Protein AF-A0A955FLD8-F1 (afdb_monomer)

pLDDT: mean 81.96, std 13.63, range [35.78, 96.75]

Solvent-accessible surface area (backbone atoms only — not comparable to full-atom values): 13232 Å² total; per-residue (Å²): 132,83,77,85,73,77,80,57,102,80,57,42,60,36,81,50,56,73,38,50,79,67,74,82,76,85,63,62,70,70,58,31,58,60,52,69,79,45,59,91,64,45,70,55,47,49,21,35,40,47,15,49,51,40,43,50,51,40,47,73,71,52,83,52,69,65,49,35,53,52,42,36,50,55,42,18,20,14,25,34,32,38,11,33,71,50,55,24,71,94,38,85,39,38,39,85,69,36,71,81,72,65,64,50,65,55,45,70,45,81,86,51,74,61,59,28,31,67,60,32,41,53,52,23,53,49,45,37,63,73,58,30,47,59,43,40,52,50,48,47,53,38,51,79,66,64,50,83,61,66,60,62,58,58,38,37,48,39,13,38,38,29,31,37,38,14,38,33,32,38,40,20,76,48,11,47,60,54,48,77,38,78,82,63,48,59,65,54,53,50,49,52,42,46,53,41,41,46,53,39,45,40,41,14,30,69,46,31,87,30,30,17,18,21,34,32,56,55,30,82,87,27,44,36,29,45,50,41,72,76,65,47,55,68,71,50,37,55,46,44,54,54,37,48,62,56,58,75,67,67,123

Nearest PDB structures (foldseek):
  4jre-assembly1_D  TM=3.378E-01  e=1.920E+00  Escherichia coli K-12
  5hxs-assembly1_A  TM=2.156E-01  e=2.316E+00  Methanocaldococcus jannaschii DSM 2661
  5jdn-assembly1_A  TM=1.849E-01  e=2.109E+00  Methanocaldococcus jannaschii DSM 2661

Radius of gyration: 18.2 Å; Cα contacts (8 Å, |Δi|>4): 364; chains: 1; bounding box: 51×32×58 Å

Structure (mmCIF, N/CA/C/O backbone):
data_AF-A0A955FLD8-F1
#
_entry.id   AF-A0A955FLD8-F1
#
loop_
_atom_site.group_PDB
_atom_site.id
_atom_site.type_symbol
_atom_site.label_atom_id
_atom_site.label_alt_id
_atom_site.label_comp_id
_atom_site.label_asym_id
_atom_site.label_entity_id
_atom_site.label_seq_id
_atom_site.pdbx_PDB_ins_code
_atom_site.Cartn_x
_atom_site.Cartn_y
_atom_site.Cartn_z
_atom_site.occupancy
_atom_site.B_iso_or_equiv
_atom_site.auth_seq_id
_atom_site.auth_comp_id
_atom_site.auth_asym_id
_atom_site.auth_atom_id
_atom_site.pdbx_PDB_model_num
ATOM 1 N N . MET A 1 1 ? -33.482 -1.364 -11.184 1.00 38.66 1 MET A N 1
ATOM 2 C CA . MET A 1 1 ? -32.146 -1.912 -10.859 1.00 38.66 1 MET A CA 1
ATOM 3 C C . MET A 1 1 ? -31.371 -2.028 -12.159 1.00 38.66 1 MET A C 1
ATOM 5 O O . MET A 1 1 ? -31.920 -2.579 -13.100 1.00 38.66 1 MET A O 1
ATOM 9 N N . LYS A 1 2 ? -30.169 -1.445 -12.265 1.00 35.78 2 LYS A N 1
ATOM 10 C CA . LYS A 1 2 ? -29.298 -1.700 -13.426 1.00 35.78 2 LYS A CA 1
ATOM 11 C C . LYS A 1 2 ? -28.709 -3.096 -13.260 1.00 35.78 2 LYS A C 1
ATOM 13 O O . LYS A 1 2 ? -28.191 -3.386 -12.185 1.00 35.78 2 LYS A O 1
ATOM 18 N N . GLU A 1 3 ? -28.798 -3.925 -14.293 1.00 36.97 3 GLU A N 1
ATOM 19 C CA . GLU A 1 3 ? -28.156 -5.239 -14.301 1.00 36.97 3 GLU A CA 1
ATOM 20 C C . GLU A 1 3 ? -26.651 -5.108 -14.007 1.00 36.97 3 GLU A C 1
ATOM 22 O O . GLU A 1 3 ? -26.005 -4.155 -14.479 1.00 36.97 3 GLU A O 1
ATOM 27 N N . PRO A 1 4 ? -26.076 -6.030 -13.211 1.00 48.44 4 PRO A N 1
ATOM 28 C CA . PRO A 1 4 ? -24.644 -6.078 -12.987 1.00 48.44 4 PRO A CA 1
ATOM 29 C C . PRO A 1 4 ? -23.963 -6.374 -14.321 1.00 48.44 4 PRO A C 1
ATOM 31 O O . PRO A 1 4 ? -24.034 -7.460 -14.878 1.00 48.44 4 PRO A O 1
ATOM 34 N N . THR A 1 5 ? -23.337 -5.342 -14.868 1.00 50.91 5 THR A N 1
ATOM 35 C CA . THR A 1 5 ? -22.599 -5.405 -16.130 1.00 50.91 5 THR A CA 1
ATOM 36 C C . THR A 1 5 ? -21.421 -6.360 -15.947 1.00 50.91 5 THR A C 1
ATOM 38 O O . THR A 1 5 ? -20.642 -6.166 -15.011 1.00 50.91 5 THR A O 1
ATOM 41 N N . THR A 1 6 ? -21.307 -7.360 -16.821 1.00 52.53 6 THR A N 1
ATOM 42 C CA . THR A 1 6 ? -20.244 -8.373 -16.818 1.00 52.53 6 THR A CA 1
ATOM 43 C C . THR A 1 6 ? -18.871 -7.700 -16.681 1.00 52.53 6 THR A C 1
ATOM 45 O O . THR A 1 6 ? -18.649 -6.675 -17.345 1.00 52.53 6 THR A O 1
ATOM 48 N N . PRO A 1 7 ? -17.973 -8.197 -15.808 1.00 53.69 7 PRO A N 1
ATOM 49 C CA . PRO A 1 7 ? -16.630 -7.644 -15.670 1.00 53.69 7 PRO A CA 1
ATOM 50 C C . PRO A 1 7 ? -15.936 -7.598 -17.031 1.00 53.69 7 PRO A C 1
ATOM 52 O O . PRO A 1 7 ? -15.993 -8.554 -17.800 1.00 53.69 7 PRO A O 1
ATOM 55 N N . LYS A 1 8 ? -15.310 -6.467 -17.357 1.00 58.97 8 LYS A N 1
ATOM 56 C CA . LYS A 1 8 ? -14.478 -6.364 -18.561 1.00 58.97 8 LYS A CA 1
ATOM 57 C C . LYS A 1 8 ? -13.167 -7.112 -18.335 1.00 58.97 8 LYS A C 1
ATOM 59 O O . LYS A 1 8 ? -12.684 -7.163 -17.205 1.00 58.97 8 LYS A O 1
ATOM 64 N N . ASP A 1 9 ? -12.499 -7.498 -19.420 1.00 53.06 9 ASP A N 1
ATOM 65 C CA . ASP A 1 9 ? -11.163 -8.126 -19.448 1.00 53.06 9 ASP A CA 1
ATOM 66 C C . ASP A 1 9 ? -10.032 -7.266 -18.866 1.00 53.06 9 ASP A C 1
ATOM 68 O O . ASP A 1 9 ? -8.866 -7.497 -19.145 1.00 53.06 9 ASP A O 1
ATOM 72 N N . LEU A 1 10 ? -10.326 -6.221 -18.099 1.00 53.03 10 LEU A N 1
ATOM 73 C CA . LEU A 1 10 ? -9.337 -5.415 -17.400 1.00 53.03 10 LEU A CA 1
ATOM 74 C C . LEU A 1 10 ? -9.746 -5.133 -15.938 1.00 53.03 10 LEU A C 1
ATOM 76 O O . LEU A 1 10 ? -9.032 -4.423 -15.239 1.00 53.03 10 LEU A O 1
ATOM 80 N N . ASP A 1 11 ? -10.875 -5.679 -15.468 1.00 63.16 11 ASP A N 1
ATOM 81 C CA . ASP A 1 11 ? -11.452 -5.455 -14.137 1.00 63.16 11 ASP A CA 1
ATOM 82 C C . ASP A 1 11 ? -10.712 -6.189 -13.007 1.00 63.16 11 ASP A C 1
ATOM 84 O O . ASP A 1 11 ? -10.189 -7.284 -13.204 1.00 63.16 11 ASP A O 1
ATOM 88 N N . LEU A 1 12 ? -10.627 -5.524 -11.845 1.00 62.97 12 LEU 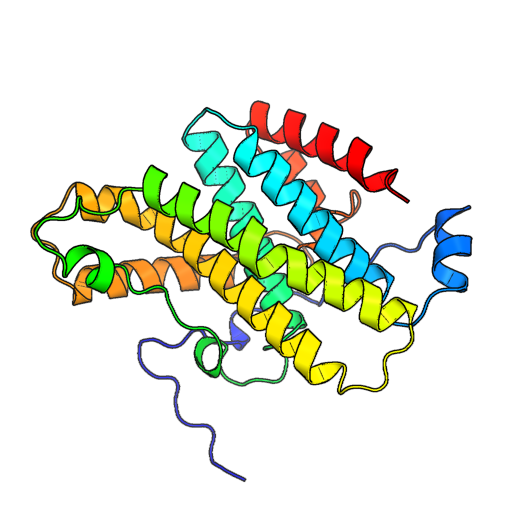A N 1
ATOM 89 C CA . LEU A 1 12 ? -10.202 -6.095 -10.562 1.00 62.97 12 LEU A CA 1
ATOM 90 C C . LEU A 1 12 ? -11.481 -6.471 -9.811 1.00 62.97 12 LEU A C 1
ATOM 92 O O . LEU A 1 12 ? -12.237 -5.573 -9.416 1.00 62.97 12 LEU A O 1
ATOM 96 N N . GLU A 1 13 ? -11.769 -7.761 -9.693 1.00 66.06 13 GLU A N 1
ATOM 97 C CA . GLU A 1 13 ? -12.996 -8.247 -9.060 1.00 66.06 13 GLU A CA 1
ATOM 98 C C . GLU A 1 13 ? -12.920 -8.123 -7.526 1.00 66.06 13 GLU A C 1
ATOM 100 O O . GLU A 1 13 ? -11.854 -8.268 -6.935 1.00 66.06 13 GLU A O 1
ATOM 105 N N . THR A 1 14 ? -14.036 -7.801 -6.864 1.00 62.97 14 THR A N 1
ATOM 106 C CA . THR A 1 14 ? -14.103 -7.641 -5.393 1.00 62.97 14 THR A CA 1
ATOM 107 C C . THR A 1 14 ? -14.215 -8.962 -4.640 1.00 62.97 14 THR A C 1
ATOM 109 O O . THR A 1 14 ? -13.751 -9.040 -3.509 1.00 62.97 14 THR A O 1
ATOM 112 N N . ASN A 1 15 ? -14.781 -9.995 -5.270 1.00 64.31 15 ASN A N 1
ATOM 113 C CA . ASN A 1 15 ? -14.817 -11.382 -4.778 1.00 64.31 15 ASN A CA 1
ATOM 114 C C . ASN A 1 15 ? -13.414 -12.002 -4.601 1.00 64.31 15 ASN A C 1
ATOM 116 O O . ASN A 1 15 ? -13.288 -13.054 -3.984 1.00 64.31 15 ASN A O 1
ATOM 120 N N . ALA A 1 16 ? -12.370 -11.363 -5.137 1.00 63.72 16 ALA A N 1
ATOM 121 C CA . ALA A 1 16 ? -10.983 -11.763 -4.958 1.00 63.72 16 ALA A CA 1
ATOM 122 C C . ALA A 1 16 ? -10.496 -11.578 -3.512 1.00 63.72 16 ALA A C 1
ATOM 124 O O . ALA A 1 16 ? -9.497 -12.193 -3.137 1.00 63.72 16 ALA A O 1
ATOM 125 N N . VAL A 1 17 ? -11.191 -10.755 -2.712 1.00 67.44 17 VAL A N 1
ATOM 126 C CA . VAL A 1 17 ? -10.945 -10.629 -1.275 1.00 67.44 17 VAL A CA 1
ATOM 127 C C . VAL A 1 17 ? -11.940 -11.503 -0.510 1.00 67.44 17 VAL A C 1
ATOM 129 O O . VAL A 1 17 ? -13.133 -11.214 -0.473 1.00 67.44 17 VAL A O 1
ATOM 132 N N . THR A 1 18 ? -11.450 -12.590 0.085 1.00 75.06 18 THR A N 1
ATOM 133 C CA . THR A 1 18 ? -12.257 -13.597 0.796 1.00 75.06 18 THR A CA 1
ATOM 134 C C . THR A 1 18 ? -11.965 -13.663 2.292 1.00 75.06 18 THR A C 1
ATOM 136 O O . THR A 1 18 ? -12.689 -14.336 3.025 1.00 75.06 18 THR A O 1
ATOM 139 N N . ALA A 1 19 ? -10.891 -13.018 2.756 1.00 73.31 19 ALA A N 1
ATOM 140 C CA . ALA A 1 19 ? -10.535 -13.007 4.169 1.00 73.31 19 ALA A CA 1
ATOM 141 C C . ALA A 1 19 ? -11.550 -12.200 5.002 1.00 73.31 19 ALA A C 1
ATOM 143 O O . ALA A 1 19 ? -12.124 -11.225 4.507 1.00 73.31 19 ALA A O 1
ATOM 144 N N . PRO A 1 20 ? -11.780 -12.578 6.274 1.00 78.75 20 PRO A N 1
ATOM 145 C CA . PRO A 1 20 ? -12.645 -11.805 7.152 1.00 78.75 20 PRO A CA 1
ATOM 146 C C . PRO A 1 20 ? -12.069 -10.395 7.373 1.00 78.75 20 PRO A C 1
ATOM 148 O O . PRO A 1 20 ? -10.844 -10.236 7.388 1.00 78.75 20 PRO A O 1
ATOM 151 N N . PRO A 1 21 ? -12.922 -9.376 7.600 1.00 77.62 21 PRO A N 1
ATOM 152 C CA . PRO A 1 21 ? -12.455 -8.027 7.876 1.00 77.62 21 PRO A CA 1
ATOM 153 C C . PRO A 1 21 ? -11.512 -7.978 9.067 1.00 77.62 21 PRO A C 1
ATOM 155 O O . PRO A 1 21 ? -11.766 -8.620 10.092 1.00 77.62 21 PRO A O 1
ATOM 158 N N . TYR A 1 22 ? -10.468 -7.161 8.950 1.00 79.88 22 TYR A N 1
ATOM 159 C CA . TYR A 1 22 ? -9.587 -6.878 10.072 1.00 79.88 22 TYR A CA 1
ATOM 160 C C . TYR A 1 22 ? -10.379 -6.293 11.249 1.00 79.88 22 TYR A C 1
ATOM 162 O O . TYR A 1 22 ? -11.191 -5.374 11.092 1.00 79.88 22 TYR A O 1
ATOM 170 N N . ARG A 1 23 ? -10.122 -6.823 12.446 1.00 77.31 23 ARG A N 1
ATOM 171 C CA . ARG A 1 23 ? -10.703 -6.339 13.698 1.00 77.31 23 ARG A CA 1
ATOM 172 C C . ARG A 1 23 ? -9.574 -5.953 14.628 1.00 77.31 23 ARG A C 1
ATOM 174 O O . ARG A 1 23 ? -8.783 -6.799 15.019 1.00 77.31 23 ARG A O 1
ATOM 181 N N . GLN A 1 24 ? -9.548 -4.681 15.005 1.00 76.25 24 GLN A N 1
ATOM 182 C CA . GLN A 1 24 ? -8.537 -4.172 15.918 1.00 76.25 24 GLN A CA 1
ATOM 183 C C . GLN A 1 24 ? -8.565 -4.932 17.247 1.00 76.25 24 GLN A C 1
ATOM 185 O O . GLN A 1 24 ? -9.648 -5.199 17.790 1.00 76.25 24 GLN A O 1
ATOM 190 N N . ALA A 1 25 ? -7.383 -5.244 17.783 1.00 76.88 25 ALA A N 1
ATOM 191 C CA . ALA A 1 25 ? -7.274 -5.877 19.085 1.00 76.88 25 ALA A CA 1
ATOM 192 C C . ALA A 1 25 ? -7.959 -5.029 20.174 1.00 76.88 25 ALA A C 1
ATOM 194 O O . ALA A 1 25 ? -7.998 -3.789 20.123 1.00 76.88 25 ALA A O 1
ATOM 195 N N . ARG A 1 26 ? -8.519 -5.707 21.186 1.00 74.94 26 ARG A N 1
ATOM 196 C CA . ARG A 1 26 ? -9.098 -5.029 22.353 1.00 74.94 26 ARG A CA 1
ATOM 197 C C . ARG A 1 26 ? -7.994 -4.263 23.073 1.00 74.94 26 ARG A C 1
ATOM 199 O O . ARG A 1 26 ? -7.066 -4.877 23.596 1.00 74.94 26 ARG A O 1
ATOM 206 N N . ALA A 1 27 ? -8.142 -2.944 23.138 1.00 73.62 27 ALA A N 1
ATOM 207 C CA . ALA A 1 27 ? -7.249 -2.100 23.912 1.00 73.62 27 ALA A CA 1
ATOM 208 C C . ALA A 1 27 ? -7.292 -2.465 25.402 1.00 73.62 27 ALA A C 1
ATOM 210 O O . ALA A 1 27 ? -8.318 -2.917 25.919 1.00 73.62 27 ALA A O 1
ATOM 211 N N . ARG A 1 28 ? -6.164 -2.265 26.087 1.00 72.56 28 ARG A N 1
ATOM 212 C CA . ARG A 1 28 ? -6.003 -2.476 27.531 1.00 72.56 28 ARG A CA 1
ATOM 213 C C . ARG A 1 28 ? -5.353 -1.240 28.152 1.00 72.56 28 ARG A C 1
ATOM 215 O O . ARG A 1 28 ? -4.587 -0.552 27.483 1.00 72.56 28 ARG A O 1
ATOM 222 N N . GLY A 1 29 ? -5.623 -0.991 29.433 1.00 78.88 29 GLY A N 1
ATOM 223 C CA . GLY A 1 29 ? -5.031 0.131 30.170 1.00 78.88 29 GLY A CA 1
ATOM 224 C C . GLY A 1 29 ? -5.364 1.489 29.545 1.00 78.88 29 GLY A C 1
ATOM 225 O O . GLY A 1 29 ? -6.471 1.683 29.056 1.00 78.88 29 GLY A O 1
ATOM 226 N N . ILE A 1 30 ? -4.381 2.392 29.513 1.00 73.62 30 ILE A N 1
ATOM 227 C CA . ILE A 1 30 ? -4.536 3.784 29.049 1.00 73.62 30 ILE A CA 1
ATOM 228 C C . ILE A 1 30 ? -5.111 3.864 27.624 1.00 73.62 30 ILE A C 1
ATOM 230 O O . ILE A 1 30 ? -5.943 4.718 27.340 1.00 73.62 30 ILE A O 1
ATOM 234 N N . GLU A 1 31 ? -4.731 2.954 26.725 1.00 73.25 31 GLU A N 1
ATOM 235 C CA . GLU A 1 31 ? -5.254 2.939 25.351 1.00 73.25 31 GLU A CA 1
ATOM 236 C C . GLU A 1 31 ? -6.750 2.570 25.306 1.00 73.25 31 GLU A C 1
ATOM 238 O O . GLU A 1 31 ? -7.468 3.003 24.406 1.00 73.25 31 GLU A O 1
ATOM 243 N N . ALA A 1 32 ? -7.250 1.791 26.273 1.00 77.75 32 ALA A N 1
ATOM 244 C CA . ALA A 1 32 ? -8.682 1.508 26.382 1.00 77.75 32 ALA A CA 1
ATOM 245 C C . ALA A 1 32 ? -9.455 2.759 26.803 1.00 77.75 32 ALA A C 1
ATOM 247 O O . ALA A 1 32 ? -10.497 3.043 26.216 1.00 77.75 32 ALA A O 1
ATOM 248 N N . ASP A 1 33 ? -8.905 3.519 27.751 1.00 76.69 33 ASP A N 1
ATOM 249 C CA . ASP A 1 33 ? -9.492 4.771 28.228 1.00 76.69 33 ASP A CA 1
ATOM 250 C C . ASP A 1 33 ? -9.500 5.824 27.110 1.00 76.69 33 ASP A C 1
ATOM 252 O O . ASP A 1 33 ? -10.538 6.419 26.828 1.00 76.69 33 ASP A O 1
ATOM 256 N N . ILE A 1 34 ? -8.388 5.963 26.372 1.00 76.06 34 ILE A N 1
ATOM 257 C CA . ILE A 1 34 ? -8.308 6.844 25.196 1.00 76.06 34 ILE A CA 1
ATOM 258 C C . ILE A 1 34 ? -9.371 6.464 24.164 1.00 76.06 34 ILE A C 1
ATOM 260 O O . ILE A 1 34 ? -10.027 7.345 23.620 1.00 76.06 34 ILE A O 1
ATOM 264 N N . ARG A 1 35 ? -9.560 5.171 23.869 1.00 78.00 35 ARG A N 1
ATOM 265 C CA . ARG A 1 35 ? -10.543 4.730 22.864 1.00 78.00 35 ARG A CA 1
ATOM 266 C C . ARG A 1 35 ? -11.989 4.841 23.337 1.00 78.00 35 ARG A C 1
ATOM 268 O O . ARG A 1 35 ? -12.864 4.993 22.488 1.00 78.00 35 ARG A O 1
ATOM 275 N N . ALA A 1 36 ? -12.248 4.736 24.639 1.00 80.44 36 ALA A N 1
ATOM 276 C CA . ALA A 1 36 ? -13.598 4.794 25.193 1.00 80.44 36 ALA A CA 1
ATOM 277 C C . ALA A 1 36 ? -14.269 6.151 24.928 1.00 80.44 36 ALA A C 1
ATOM 279 O O . ALA A 1 36 ? -15.455 6.191 24.606 1.00 80.44 36 ALA A O 1
ATOM 280 N N . ASP A 1 37 ? -13.486 7.230 24.967 1.00 81.50 37 ASP A N 1
ATOM 281 C CA . ASP A 1 37 ? -13.957 8.598 24.730 1.00 81.50 37 ASP A CA 1
ATOM 282 C C . ASP A 1 37 ? -13.958 8.998 23.246 1.00 81.50 37 ASP A C 1
ATOM 284 O O . ASP A 1 37 ? -14.254 10.146 22.900 1.00 81.50 37 ASP A O 1
ATOM 288 N N . LYS A 1 38 ? -13.618 8.072 22.338 1.00 83.31 38 LYS A N 1
ATOM 289 C CA . LYS A 1 38 ? -13.471 8.371 20.911 1.00 83.31 38 LYS A CA 1
ATOM 290 C C . LYS A 1 38 ? -14.672 7.937 20.074 1.00 83.31 38 LYS A C 1
ATOM 292 O O . LYS A 1 38 ? -15.340 6.947 20.377 1.00 83.31 38 LYS A O 1
ATOM 297 N N . PRO A 1 39 ? -14.944 8.646 18.962 1.00 83.56 39 PRO A N 1
ATOM 298 C CA . PRO A 1 39 ? -16.040 8.293 18.073 1.00 83.56 39 PRO A CA 1
ATOM 299 C C . PRO A 1 39 ? -15.832 6.922 17.418 1.00 83.56 39 PRO A C 1
ATOM 301 O O . PRO A 1 39 ? -14.709 6.445 17.221 1.00 83.56 39 PRO A O 1
ATOM 304 N N . LYS A 1 40 ? -16.936 6.292 17.003 1.00 81.38 40 LYS A N 1
ATOM 305 C CA . LYS A 1 40 ? -16.892 5.027 16.257 1.00 81.38 40 LYS A CA 1
ATOM 306 C C . LYS A 1 40 ? -16.028 5.178 14.997 1.00 81.38 40 LYS A C 1
ATOM 308 O O . LYS A 1 40 ? -16.186 6.130 14.246 1.00 81.38 40 LYS A O 1
ATOM 313 N N . GLY A 1 41 ? -15.154 4.201 14.747 1.00 79.19 41 GLY A N 1
ATOM 314 C CA . GLY A 1 41 ? -14.267 4.182 13.576 1.00 79.19 41 GLY A CA 1
ATOM 315 C C . GLY A 1 41 ? -12.915 4.870 13.789 1.00 79.19 41 GLY A C 1
ATOM 316 O O . GLY A 1 41 ? -12.000 4.628 13.005 1.00 79.19 41 GLY A O 1
ATOM 317 N N . TRP A 1 42 ? -12.744 5.624 14.882 1.00 85.38 42 TRP A N 1
ATOM 318 C CA . TRP A 1 42 ? -11.494 6.320 15.201 1.00 85.38 42 TRP A CA 1
ATOM 319 C C . TRP A 1 42 ? -10.277 5.389 15.244 1.00 85.38 42 TRP A C 1
ATOM 321 O O . TRP A 1 42 ? -9.261 5.673 14.618 1.00 85.38 42 TRP A O 1
ATOM 331 N N . GLY A 1 43 ? -10.392 4.234 15.909 1.00 84.56 43 GLY A N 1
ATOM 332 C CA . GLY A 1 43 ? -9.282 3.282 16.030 1.00 84.56 43 GLY A CA 1
ATOM 333 C C . GLY A 1 43 ? -8.811 2.714 14.686 1.00 84.56 43 GLY A C 1
ATOM 334 O O . GLY A 1 43 ? -7.607 2.589 14.461 1.00 84.56 43 GLY A O 1
ATOM 335 N N . ILE A 1 44 ? -9.742 2.447 13.761 1.00 84.88 44 ILE A N 1
ATOM 336 C CA . ILE A 1 44 ? -9.418 1.974 12.407 1.00 84.88 44 ILE A CA 1
ATOM 337 C C . ILE A 1 44 ? -8.765 3.095 11.600 1.00 84.88 44 ILE A C 1
ATOM 339 O O . ILE A 1 44 ? -7.737 2.855 10.973 1.00 84.88 44 ILE A O 1
ATOM 343 N N . ALA A 1 45 ? -9.310 4.314 11.637 1.00 87.75 45 ALA A N 1
ATOM 344 C CA . ALA A 1 45 ? -8.732 5.453 10.924 1.00 87.75 45 ALA A CA 1
ATOM 345 C C . ALA A 1 45 ? -7.316 5.785 11.428 1.00 87.75 45 ALA A C 1
ATOM 347 O O . ALA A 1 45 ? -6.401 5.964 10.619 1.00 87.75 45 ALA A O 1
ATOM 348 N N . ARG A 1 46 ? -7.104 5.763 12.754 1.00 88.44 46 ARG A N 1
ATOM 349 C CA . ARG A 1 46 ? -5.781 5.945 13.370 1.00 88.44 46 ARG A CA 1
ATOM 350 C C . ARG A 1 46 ? -4.830 4.841 12.936 1.00 88.44 46 ARG A C 1
ATOM 352 O O . ARG A 1 46 ? -3.719 5.136 12.511 1.00 88.44 46 ARG A O 1
ATOM 359 N N . GLY A 1 47 ? -5.279 3.587 12.981 1.00 90.31 47 GLY A N 1
ATOM 360 C CA . GLY A 1 47 ? -4.499 2.443 12.518 1.00 90.31 47 GLY A CA 1
ATOM 361 C C . GLY A 1 47 ? -4.111 2.560 11.043 1.00 90.31 47 GLY A C 1
ATOM 362 O O . GLY A 1 47 ? -2.953 2.355 10.702 1.00 90.31 47 GLY A O 1
ATOM 363 N N . GLN A 1 48 ? -5.038 2.943 10.159 1.00 91.19 48 GLN A N 1
ATOM 364 C CA . GLN A 1 48 ? -4.748 3.133 8.734 1.00 91.19 48 GLN A CA 1
ATOM 365 C C . GLN A 1 48 ? -3.713 4.238 8.502 1.00 91.19 48 GLN A C 1
ATOM 367 O O . GLN A 1 48 ? -2.788 4.057 7.710 1.00 91.19 48 GLN A O 1
ATOM 372 N N . ARG A 1 49 ? -3.847 5.366 9.207 1.00 93.19 49 ARG A N 1
ATOM 373 C CA . ARG A 1 49 ? -2.889 6.473 9.157 1.00 93.19 49 ARG A CA 1
ATOM 374 C C . ARG A 1 49 ? -1.510 6.048 9.663 1.00 93.19 49 ARG A C 1
ATOM 376 O O . ARG A 1 49 ? -0.520 6.265 8.969 1.00 93.19 49 ARG A O 1
ATOM 383 N N . ASN A 1 50 ? -1.441 5.428 10.838 1.00 93.12 50 ASN A N 1
ATOM 384 C CA . ASN A 1 50 ? -0.185 4.966 11.426 1.00 93.12 50 ASN A CA 1
ATOM 385 C C . ASN A 1 50 ? 0.472 3.898 10.548 1.00 93.12 50 ASN A C 1
ATOM 387 O O . ASN A 1 50 ? 1.665 3.983 10.289 1.00 93.12 50 ASN A O 1
ATOM 391 N N . GLY A 1 51 ? -0.306 2.970 9.988 1.00 94.44 51 GLY A N 1
ATOM 392 C CA . GLY A 1 51 ? 0.198 1.966 9.053 1.00 94.44 51 GLY A CA 1
ATOM 393 C C . GLY A 1 51 ? 0.767 2.582 7.778 1.00 94.44 51 GLY A C 1
ATOM 394 O O . GLY A 1 51 ? 1.761 2.090 7.252 1.00 94.44 51 GLY A O 1
ATOM 395 N N . LEU A 1 52 ? 0.189 3.688 7.297 1.00 94.88 52 LEU A N 1
ATOM 396 C CA . LEU A 1 52 ? 0.724 4.431 6.155 1.00 94.88 52 LEU A CA 1
ATOM 397 C C . LEU A 1 52 ? 2.040 5.143 6.494 1.00 94.88 52 LEU A C 1
ATOM 399 O O . LEU A 1 52 ? 2.972 5.110 5.690 1.00 94.88 52 LEU A O 1
ATOM 403 N N . LEU A 1 53 ? 2.124 5.767 7.674 1.00 94.50 53 LEU A N 1
ATOM 404 C CA . LEU A 1 53 ? 3.348 6.400 8.172 1.00 94.50 53 LEU A CA 1
ATOM 405 C C . LEU A 1 53 ? 4.464 5.370 8.351 1.00 94.50 53 LEU A C 1
ATOM 407 O O . LEU A 1 53 ? 5.549 5.553 7.804 1.00 94.50 53 LEU A O 1
ATOM 411 N N . MET A 1 54 ? 4.170 4.259 9.026 1.00 94.38 54 MET A N 1
ATOM 412 C CA . MET A 1 54 ? 5.090 3.138 9.203 1.00 94.38 54 MET A CA 1
ATOM 413 C C . MET A 1 54 ? 5.528 2.552 7.866 1.00 94.38 54 MET A C 1
ATOM 415 O O . MET A 1 54 ? 6.716 2.380 7.632 1.00 94.38 54 MET A O 1
ATOM 419 N N . GLY A 1 55 ? 4.586 2.275 6.963 1.00 94.31 55 GLY A N 1
ATOM 420 C CA . GLY A 1 55 ? 4.894 1.727 5.646 1.00 94.31 55 GLY A CA 1
ATOM 421 C C . GLY A 1 55 ? 5.786 2.653 4.825 1.00 94.31 55 GLY A C 1
ATOM 422 O O . GLY A 1 55 ? 6.732 2.195 4.191 1.00 94.31 55 GLY A O 1
ATOM 423 N N . SER A 1 56 ? 5.526 3.961 4.882 1.00 93.69 56 SER A N 1
ATOM 424 C CA . SER A 1 56 ? 6.362 4.971 4.224 1.00 93.69 56 SER A CA 1
ATOM 425 C C . SER A 1 56 ? 7.749 5.059 4.858 1.00 93.69 56 SER A C 1
ATOM 427 O O . SER A 1 56 ? 8.737 5.180 4.142 1.00 93.69 56 SER A O 1
ATOM 429 N N . PHE A 1 57 ? 7.830 4.992 6.188 1.00 94.19 57 PHE A N 1
ATOM 430 C CA . PHE A 1 57 ? 9.092 4.984 6.923 1.00 94.19 57 PHE A CA 1
ATOM 431 C C . PHE A 1 57 ? 9.938 3.760 6.563 1.00 94.19 57 PHE A C 1
ATOM 433 O O . PHE A 1 57 ? 11.099 3.915 6.200 1.00 94.19 57 PHE A O 1
ATOM 440 N N . VAL A 1 58 ? 9.334 2.566 6.570 1.00 94.94 58 VAL A N 1
ATOM 441 C CA . VAL A 1 58 ? 9.993 1.320 6.159 1.00 94.94 58 VAL A CA 1
ATOM 442 C C . VAL A 1 58 ? 10.470 1.422 4.717 1.00 94.94 58 VAL A C 1
ATOM 444 O O . VAL A 1 58 ? 11.645 1.216 4.459 1.00 94.94 58 VAL A O 1
ATOM 447 N N . LEU A 1 59 ? 9.596 1.792 3.777 1.00 94.25 59 LEU A N 1
ATOM 448 C CA . LEU A 1 59 ? 9.960 1.847 2.360 1.00 94.25 59 LEU A CA 1
ATOM 449 C C . LEU A 1 59 ? 11.106 2.832 2.074 1.00 94.25 59 LEU A C 1
ATOM 451 O O . LEU A 1 59 ? 11.952 2.543 1.235 1.00 94.25 59 LEU A O 1
ATOM 455 N N . ASN A 1 60 ? 11.136 3.978 2.759 1.00 92.31 60 ASN A N 1
ATOM 456 C CA . ASN A 1 60 ? 12.166 5.003 2.568 1.00 92.31 60 ASN A CA 1
ATOM 457 C C . ASN A 1 60 ? 13.471 4.717 3.325 1.00 92.31 60 ASN A C 1
ATOM 459 O O . ASN A 1 60 ? 14.477 5.358 3.038 1.00 92.31 60 ASN A O 1
ATOM 463 N N . GLY A 1 61 ? 13.446 3.816 4.309 1.00 92.25 61 GLY A N 1
ATOM 464 C CA . GLY A 1 61 ? 14.609 3.470 5.125 1.00 92.25 61 GLY A CA 1
ATOM 465 C C . GLY A 1 61 ? 15.482 2.358 4.543 1.00 92.25 61 GLY A C 1
ATOM 466 O O . GLY A 1 61 ? 16.483 2.015 5.161 1.00 92.25 61 GLY A O 1
ATOM 467 N N . LEU A 1 62 ? 15.096 1.779 3.404 1.00 95.00 62 LEU A N 1
ATOM 468 C CA . LEU A 1 62 ? 15.746 0.611 2.810 1.00 95.00 62 LEU A CA 1
ATOM 469 C C . LEU A 1 62 ? 16.614 0.996 1.617 1.00 95.00 62 LEU A C 1
ATOM 471 O O . LEU A 1 62 ? 16.209 1.806 0.781 1.00 95.00 62 LEU A O 1
ATOM 475 N N . GLU A 1 63 ? 17.766 0.339 1.501 1.00 93.62 63 GLU A N 1
ATOM 476 C CA . GLU A 1 63 ? 18.681 0.516 0.367 1.00 93.62 63 GLU A CA 1
ATOM 477 C C . GLU A 1 63 ? 18.756 -0.731 -0.525 1.00 93.62 63 GLU A C 1
ATOM 479 O O . GLU A 1 63 ? 18.910 -0.612 -1.745 1.00 93.62 63 GLU A O 1
ATOM 484 N N . ASP A 1 64 ? 18.609 -1.932 0.048 1.00 94.75 64 ASP A N 1
ATOM 485 C CA . ASP A 1 64 ? 18.687 -3.175 -0.718 1.00 94.75 64 ASP A CA 1
ATOM 486 C C . ASP A 1 64 ? 17.463 -3.358 -1.646 1.00 94.75 64 ASP A C 1
ATOM 488 O O . ASP A 1 64 ? 16.315 -3.327 -1.187 1.00 94.75 64 ASP A O 1
ATOM 492 N N . PRO A 1 65 ? 17.657 -3.623 -2.955 1.00 93.19 65 PRO A N 1
ATOM 493 C CA . PRO A 1 65 ? 16.551 -3.790 -3.895 1.00 93.19 65 PRO A CA 1
ATOM 494 C C . PRO A 1 65 ? 15.564 -4.912 -3.543 1.00 93.19 65 PRO A C 1
ATOM 496 O O . PRO A 1 65 ? 14.384 -4.804 -3.885 1.00 93.19 65 PRO A O 1
ATOM 499 N N . ARG A 1 66 ? 16.006 -5.992 -2.879 1.00 94.06 66 ARG A N 1
ATOM 500 C CA . ARG A 1 66 ? 15.115 -7.091 -2.469 1.00 94.06 66 ARG A CA 1
ATOM 501 C C . ARG A 1 66 ? 14.297 -6.683 -1.253 1.00 94.06 66 ARG A C 1
ATOM 503 O O . ARG A 1 66 ? 13.092 -6.932 -1.240 1.00 94.06 66 ARG A O 1
ATOM 510 N N . SER A 1 67 ? 14.920 -6.013 -0.284 1.00 96.75 67 SER A N 1
ATOM 511 C CA . SER A 1 67 ? 14.223 -5.403 0.850 1.00 96.75 67 SER A CA 1
ATOM 512 C C . SER A 1 67 ? 13.167 -4.397 0.382 1.00 96.75 67 SER A C 1
ATOM 514 O O . SER A 1 67 ? 12.013 -4.467 0.811 1.00 96.75 67 SER A O 1
ATOM 516 N N . ILE A 1 68 ? 13.515 -3.514 -0.563 1.00 95.88 68 ILE A N 1
ATOM 517 C CA . ILE A 1 68 ? 12.581 -2.551 -1.162 1.00 95.88 68 ILE A CA 1
ATOM 518 C C . ILE A 1 68 ? 11.424 -3.288 -1.845 1.00 95.88 68 ILE A C 1
ATOM 520 O O . ILE A 1 68 ? 10.264 -2.964 -1.596 1.00 95.88 68 ILE A O 1
ATOM 524 N N . ALA A 1 69 ? 11.703 -4.299 -2.676 1.00 94.69 69 ALA A N 1
ATOM 525 C CA . ALA A 1 69 ? 10.658 -5.072 -3.350 1.00 94.69 69 ALA A CA 1
A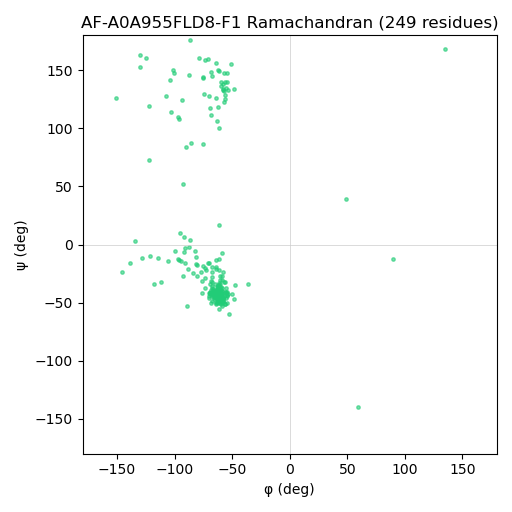TOM 526 C C . ALA A 1 69 ? 9.698 -5.741 -2.350 1.00 94.69 69 ALA A C 1
ATOM 528 O O . ALA A 1 69 ? 8.478 -5.668 -2.525 1.00 94.69 69 ALA A O 1
ATOM 529 N N . TYR A 1 70 ? 10.232 -6.320 -1.271 1.00 95.44 70 TYR A N 1
ATOM 530 C CA . TYR A 1 70 ? 9.436 -6.892 -0.189 1.00 95.44 70 TYR A CA 1
ATOM 531 C C . TYR A 1 70 ? 8.550 -5.831 0.485 1.00 95.44 70 TYR A C 1
ATOM 533 O O . TYR A 1 70 ? 7.335 -6.018 0.589 1.00 95.44 70 TYR A O 1
ATOM 541 N N . ALA A 1 71 ? 9.125 -4.690 0.879 1.00 96.12 71 ALA A N 1
ATOM 542 C CA . ALA A 1 71 ? 8.397 -3.605 1.533 1.00 96.12 71 ALA A CA 1
ATOM 543 C C . ALA A 1 71 ? 7.296 -3.019 0.637 1.00 96.12 71 ALA A C 1
ATOM 545 O O . ALA A 1 71 ? 6.175 -2.807 1.101 1.00 96.12 71 ALA A O 1
ATOM 546 N N . ARG A 1 72 ? 7.567 -2.823 -0.662 1.00 95.38 72 ARG A N 1
ATOM 547 C CA . ARG A 1 72 ? 6.549 -2.404 -1.639 1.00 95.38 72 ARG A CA 1
ATOM 548 C C . ARG A 1 72 ? 5.410 -3.404 -1.736 1.00 95.38 72 ARG A C 1
ATOM 550 O O . ARG A 1 72 ? 4.259 -2.983 -1.803 1.00 95.38 72 ARG A O 1
ATOM 557 N N . ASN A 1 73 ? 5.721 -4.700 -1.770 1.00 94.75 73 ASN A N 1
ATOM 558 C CA . ASN A 1 73 ? 4.710 -5.743 -1.872 1.00 94.75 73 ASN A CA 1
ATOM 559 C C . ASN A 1 73 ? 3.807 -5.731 -0.633 1.00 94.75 73 ASN A C 1
ATOM 561 O O . ASN A 1 73 ? 2.595 -5.607 -0.773 1.00 94.75 73 ASN A O 1
ATOM 565 N N . VAL A 1 74 ? 4.386 -5.757 0.571 1.00 95.38 74 VAL A N 1
ATOM 566 C CA . VAL A 1 74 ? 3.626 -5.710 1.831 1.00 95.38 74 VAL A CA 1
ATOM 567 C C . VAL A 1 74 ? 2.791 -4.434 1.934 1.00 95.38 74 VAL A C 1
ATOM 569 O O . VAL A 1 74 ? 1.582 -4.505 2.157 1.00 95.38 74 VAL A O 1
ATOM 572 N N . LEU A 1 75 ? 3.399 -3.263 1.718 1.00 96.31 75 LEU A N 1
ATOM 573 C CA . LEU A 1 75 ? 2.687 -1.988 1.781 1.00 96.31 75 LEU A CA 1
ATOM 574 C C . LEU A 1 75 ? 1.576 -1.914 0.731 1.00 96.31 75 LEU A C 1
ATOM 576 O O . LEU A 1 75 ? 0.463 -1.492 1.039 1.00 96.31 75 LEU A O 1
ATOM 580 N N . GLY A 1 76 ? 1.851 -2.369 -0.491 1.00 95.00 76 GLY A N 1
ATOM 581 C CA . GLY A 1 76 ? 0.879 -2.434 -1.572 1.00 95.00 76 GLY A CA 1
ATOM 582 C C . GLY A 1 76 ? -0.336 -3.281 -1.198 1.00 95.00 76 GLY A C 1
ATOM 583 O O . GLY A 1 76 ? -1.463 -2.797 -1.307 1.00 95.00 76 GLY A O 1
ATOM 584 N N . ILE A 1 77 ? -0.121 -4.489 -0.667 1.00 93.94 77 ILE A N 1
ATOM 585 C CA . ILE A 1 77 ? -1.196 -5.372 -0.192 1.00 93.94 77 ILE A CA 1
ATOM 586 C C . ILE A 1 77 ? -2.017 -4.671 0.900 1.00 93.94 77 ILE A C 1
ATOM 588 O O . ILE A 1 77 ? -3.239 -4.587 0.786 1.00 93.94 77 ILE A O 1
ATOM 592 N N . CYS A 1 78 ? -1.366 -4.089 1.913 1.00 95.31 78 CYS A N 1
ATOM 593 C CA . CYS A 1 78 ? -2.042 -3.359 2.991 1.00 95.31 78 CYS A CA 1
ATOM 594 C C . CYS A 1 78 ? -2.879 -2.179 2.476 1.00 95.31 78 CYS A C 1
ATOM 596 O O . CYS A 1 78 ? -3.984 -1.934 2.967 1.00 95.31 78 CYS A O 1
ATOM 598 N N . MET A 1 79 ? -2.371 -1.434 1.491 1.00 95.31 79 MET A N 1
ATOM 599 C CA . MET A 1 79 ? -3.084 -0.316 0.873 1.00 95.31 79 MET A CA 1
ATOM 600 C C . MET A 1 79 ? -4.296 -0.790 0.066 1.00 95.31 79 MET A C 1
ATOM 602 O O . MET A 1 79 ? -5.365 -0.187 0.177 1.00 95.31 79 MET A O 1
ATOM 606 N N . ILE A 1 80 ? -4.160 -1.873 -0.709 1.00 91.06 80 ILE A N 1
ATOM 607 C CA . ILE A 1 80 ? -5.270 -2.470 -1.463 1.00 91.06 80 ILE A CA 1
ATOM 608 C C . ILE A 1 80 ? -6.337 -3.028 -0.519 1.00 91.06 80 ILE A C 1
ATOM 610 O O . ILE A 1 80 ? -7.519 -2.762 -0.732 1.00 91.06 80 ILE A O 1
ATOM 614 N N . GLY A 1 81 ? -5.954 -3.738 0.543 1.00 90.12 81 GLY A N 1
ATOM 615 C CA . GLY A 1 81 ? -6.912 -4.273 1.510 1.00 90.12 81 GLY A CA 1
ATOM 616 C C . GLY A 1 81 ? -7.631 -3.180 2.299 1.00 90.12 81 GLY A C 1
ATOM 617 O O . GLY A 1 81 ? -8.852 -3.231 2.447 1.00 90.12 81 GLY A O 1
ATOM 618 N N . SER A 1 82 ? -6.926 -2.118 2.708 1.00 91.81 82 SER A N 1
ATOM 619 C CA . SER A 1 82 ? -7.580 -0.930 3.277 1.00 91.81 82 SER A CA 1
ATOM 620 C C . SER A 1 82 ? -8.536 -0.280 2.276 1.00 91.81 82 SER A C 1
ATOM 622 O O . SER A 1 82 ? -9.654 0.072 2.637 1.00 91.81 82 SER A O 1
ATOM 624 N N . ALA A 1 83 ? -8.137 -0.143 1.008 1.00 89.62 83 ALA A N 1
ATOM 625 C CA . ALA A 1 83 ? -9.003 0.395 -0.036 1.00 89.62 83 ALA A CA 1
ATOM 626 C C . ALA A 1 83 ? -10.243 -0.475 -0.267 1.00 89.62 83 ALA A C 1
ATOM 628 O O . ALA A 1 83 ? -11.319 0.057 -0.524 1.00 89.62 83 ALA A O 1
ATOM 629 N N . TRP A 1 84 ? -10.121 -1.797 -0.165 1.00 83.25 84 TRP A N 1
ATOM 630 C CA . TRP A 1 84 ? -11.257 -2.698 -0.300 1.00 83.25 84 TRP A CA 1
ATOM 631 C C . TRP A 1 84 ? -12.309 -2.428 0.779 1.00 83.25 84 TRP A C 1
ATOM 633 O O . TRP A 1 84 ? -13.428 -2.045 0.440 1.00 83.25 84 TRP A O 1
ATOM 643 N N . HIS A 1 85 ? -11.924 -2.473 2.054 1.00 77.69 85 HIS A N 1
ATOM 644 C CA . HIS A 1 85 ? -12.830 -2.197 3.175 1.00 77.69 85 HIS A CA 1
ATOM 645 C C . HIS A 1 85 ? -13.389 -0.779 3.180 1.00 77.69 85 HIS A C 1
ATOM 647 O O . HIS A 1 85 ? -14.548 -0.534 3.502 1.00 77.69 85 HIS A O 1
ATOM 653 N N . THR A 1 86 ? -12.560 0.194 2.819 1.00 76.75 86 THR A N 1
ATOM 654 C CA . THR A 1 86 ? -12.957 1.596 2.887 1.00 76.75 86 THR A CA 1
ATOM 655 C C . THR A 1 86 ? -13.885 1.989 1.728 1.00 76.75 86 THR A C 1
ATOM 657 O O . THR A 1 86 ? -14.638 2.961 1.825 1.00 76.75 86 THR A O 1
ATOM 660 N N . PHE A 1 87 ? -13.850 1.265 0.606 1.00 73.06 87 PHE A N 1
ATOM 661 C CA . PHE A 1 87 ? -14.415 1.788 -0.636 1.00 73.06 87 PHE A CA 1
ATOM 662 C C . PHE A 1 87 ? -15.067 0.784 -1.590 1.00 73.06 87 PHE A C 1
ATOM 664 O O . PHE A 1 87 ? -15.899 1.197 -2.413 1.00 73.06 87 PHE A O 1
ATOM 671 N N . ALA A 1 88 ? -14.701 -0.493 -1.528 1.00 68.88 88 ALA A N 1
ATOM 672 C CA . ALA A 1 88 ? -15.119 -1.483 -2.511 1.00 68.88 88 ALA A CA 1
ATOM 673 C C . ALA A 1 88 ? -15.895 -2.679 -1.944 1.00 68.88 88 ALA A C 1
ATOM 675 O O . ALA A 1 88 ? -16.455 -3.402 -2.755 1.00 68.88 88 ALA A O 1
ATOM 676 N N . GLU A 1 89 ? -15.981 -2.861 -0.624 1.00 71.19 89 GLU A N 1
ATOM 677 C CA . GLU A 1 89 ? -16.635 -4.017 0.020 1.00 71.19 89 GLU A CA 1
ATOM 678 C C . GLU A 1 89 ? -18.057 -4.281 -0.522 1.00 71.19 89 GLU A C 1
ATOM 680 O O . GLU A 1 89 ? -18.378 -5.405 -0.896 1.00 71.19 89 GLU A O 1
ATOM 685 N N . ASP A 1 90 ? -18.857 -3.228 -0.727 1.00 67.00 90 ASP A N 1
ATOM 686 C CA . ASP A 1 90 ? -20.230 -3.330 -1.257 1.00 67.00 90 ASP A CA 1
ATOM 687 C C . ASP A 1 90 ? -20.340 -3.211 -2.794 1.00 67.00 90 ASP A C 1
ATOM 689 O O . ASP A 1 90 ? -21.434 -3.089 -3.355 1.00 67.00 90 ASP A O 1
ATOM 693 N N . ALA A 1 91 ? -19.217 -3.162 -3.516 1.00 64.94 91 ALA A N 1
ATOM 694 C CA . ALA A 1 91 ? -19.199 -2.998 -4.967 1.00 64.94 91 ALA A CA 1
ATOM 695 C C . ALA A 1 91 ? -18.967 -4.342 -5.683 1.00 64.94 91 ALA A C 1
ATOM 697 O O . ALA A 1 91 ? -18.198 -5.165 -5.204 1.00 64.94 91 ALA A O 1
ATOM 698 N N . PRO A 1 92 ? -19.533 -4.564 -6.886 1.00 60.66 92 PRO A N 1
ATOM 699 C CA . PRO A 1 92 ? -19.297 -5.797 -7.648 1.00 60.66 92 PRO A CA 1
ATOM 700 C C . PRO A 1 92 ? -17.911 -5.865 -8.316 1.00 60.66 92 PRO A C 1
ATOM 702 O O . PRO A 1 92 ? -17.487 -6.935 -8.733 1.00 60.66 92 PRO A O 1
ATOM 705 N N . VAL A 1 93 ? -17.217 -4.729 -8.478 1.00 63.06 93 VAL A N 1
ATOM 706 C CA . VAL A 1 93 ? -15.900 -4.638 -9.136 1.00 63.06 93 VAL A CA 1
ATOM 707 C C . VAL A 1 93 ? -15.107 -3.459 -8.553 1.00 63.06 93 VAL A C 1
ATOM 709 O O . VAL A 1 93 ? -15.575 -2.316 -8.626 1.00 63.06 93 VAL A O 1
ATOM 712 N N . MET A 1 94 ? -13.875 -3.686 -8.070 1.00 63.81 94 MET A N 1
ATOM 713 C CA . MET A 1 94 ? -12.993 -2.629 -7.538 1.00 63.81 94 MET A CA 1
ATOM 714 C C . MET A 1 94 ? -12.580 -1.634 -8.637 1.00 63.81 94 MET A C 1
ATOM 716 O O . MET A 1 94 ? -12.583 -0.418 -8.424 1.00 63.81 94 MET A O 1
ATOM 720 N N . ARG A 1 95 ? -12.296 -2.118 -9.860 1.00 53.09 95 ARG A N 1
ATOM 721 C CA . ARG A 1 95 ? -11.897 -1.272 -11.012 1.00 53.09 95 ARG A CA 1
ATOM 722 C C . ARG A 1 95 ? -12.964 -0.280 -11.489 1.00 53.09 95 ARG A C 1
ATOM 724 O O . ARG A 1 95 ? -12.610 0.758 -12.046 1.00 53.09 95 ARG A O 1
ATOM 731 N N . ARG A 1 96 ? -14.251 -0.511 -11.180 1.00 54.03 96 ARG A N 1
ATOM 732 C CA . ARG A 1 96 ? -15.332 0.511 -11.215 1.00 54.03 96 ARG A CA 1
ATOM 733 C C . ARG A 1 96 ? -14.855 1.886 -10.764 1.00 54.03 96 ARG A C 1
ATOM 735 O O . ARG A 1 96 ? -15.333 2.932 -11.206 1.00 54.03 96 ARG A O 1
ATOM 742 N N . ARG A 1 97 ? -13.930 1.846 -9.815 1.00 60.22 97 ARG A N 1
ATOM 743 C CA . ARG A 1 97 ? -13.601 2.970 -8.994 1.00 60.22 97 ARG A CA 1
ATOM 744 C C . ARG A 1 97 ? -12.089 3.153 -8.745 1.00 60.22 97 ARG A C 1
ATOM 746 O O . ARG A 1 97 ? -11.692 4.262 -8.396 1.00 60.22 97 ARG A O 1
ATOM 753 N N . LEU A 1 98 ? -11.252 2.136 -8.999 1.00 71.44 98 LEU A N 1
ATOM 754 C CA . LEU A 1 98 ? -9.781 2.222 -9.030 1.00 71.44 98 LEU A CA 1
ATOM 755 C C . LEU A 1 98 ? -9.244 2.133 -10.464 1.00 71.44 98 LEU A C 1
ATOM 757 O O . LEU A 1 98 ? -9.558 1.201 -11.200 1.00 71.44 98 LEU A O 1
ATOM 761 N N . LYS A 1 99 ? -8.411 3.096 -10.868 1.00 73.12 99 LYS A N 1
ATOM 762 C CA . LYS A 1 99 ? -7.773 3.095 -12.192 1.00 73.12 99 LYS A CA 1
ATOM 763 C C . LYS A 1 99 ? -6.396 2.441 -12.112 1.00 73.12 99 LYS A C 1
ATOM 765 O O . LYS A 1 99 ? -5.552 2.906 -11.345 1.00 73.12 99 LYS A O 1
ATOM 770 N N . LEU A 1 100 ? -6.184 1.414 -12.940 1.00 78.19 100 LEU A N 1
ATOM 771 C CA . LEU A 1 100 ? -4.862 0.837 -13.188 1.00 78.19 100 LEU A CA 1
ATOM 772 C C . LEU A 1 100 ? -3.911 1.932 -13.707 1.00 78.19 100 LEU A C 1
ATOM 774 O O . LEU A 1 100 ? -4.302 2.684 -14.611 1.00 78.19 100 LEU A O 1
ATOM 778 N N . PRO A 1 101 ? -2.694 2.049 -13.150 1.00 80.50 101 PRO A N 1
ATOM 779 C CA . PRO A 1 101 ? -1.698 2.987 -13.643 1.00 80.50 101 PRO A CA 1
ATOM 780 C C . PRO A 1 101 ? -1.359 2.743 -15.115 1.00 80.50 101 PRO A C 1
ATOM 782 O O . PRO A 1 101 ? -1.129 1.615 -15.554 1.00 80.50 101 PRO A O 1
ATOM 785 N N . ARG A 1 102 ? -1.314 3.825 -15.896 1.00 78.06 102 ARG A N 1
ATOM 786 C CA . ARG A 1 102 ? -0.996 3.759 -17.322 1.00 78.06 102 ARG A CA 1
ATOM 787 C C . ARG A 1 102 ? 0.504 3.897 -17.580 1.00 78.06 102 ARG A C 1
ATOM 789 O O . ARG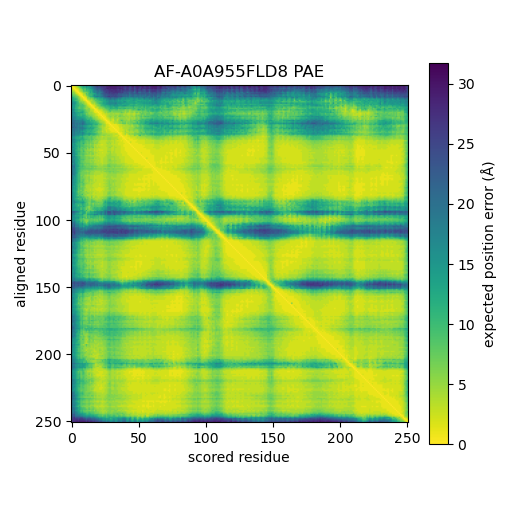 A 1 102 ? 0.986 4.997 -17.834 1.00 78.06 102 ARG A O 1
ATOM 796 N N . LEU A 1 103 ? 1.231 2.781 -17.482 1.00 73.38 103 LEU A N 1
ATOM 797 C CA . LEU A 1 103 ? 2.669 2.718 -17.780 1.00 73.38 103 LEU A CA 1
ATOM 798 C C . LEU A 1 103 ? 2.972 2.988 -19.264 1.00 73.38 103 LEU A C 1
ATOM 800 O O . LEU A 1 103 ? 3.956 3.647 -19.580 1.00 73.38 103 LEU A O 1
ATOM 804 N N . ASP A 1 104 ? 2.080 2.573 -20.163 1.00 65.50 104 ASP A N 1
ATOM 805 C CA . ASP A 1 104 ? 2.135 2.874 -21.602 1.00 65.50 104 ASP A CA 1
ATOM 806 C C . ASP A 1 104 ? 2.199 4.385 -21.899 1.00 65.50 104 ASP A C 1
ATOM 808 O O . ASP A 1 104 ? 3.012 4.847 -22.699 1.00 65.50 104 ASP A O 1
ATOM 812 N N . LEU A 1 105 ? 1.414 5.198 -21.183 1.00 62.00 105 LEU A N 1
ATOM 813 C CA . LEU A 1 105 ? 1.448 6.658 -21.333 1.00 62.00 105 LEU A CA 1
ATOM 814 C C . LEU A 1 105 ? 2.757 7.287 -20.852 1.00 62.00 105 LEU A C 1
ATOM 816 O O . LEU A 1 105 ? 3.107 8.374 -21.305 1.00 62.00 105 LEU A O 1
ATOM 820 N N . MET A 1 106 ? 3.489 6.625 -19.954 1.00 61.12 106 MET A N 1
ATOM 821 C CA . MET A 1 106 ? 4.802 7.105 -19.520 1.00 61.12 106 MET A CA 1
ATOM 822 C C . MET A 1 106 ? 5.874 6.909 -20.599 1.00 61.12 106 MET A C 1
ATOM 824 O O . MET A 1 106 ? 6.866 7.630 -20.587 1.00 61.12 106 MET A O 1
ATOM 828 N N . ARG A 1 107 ? 5.644 6.003 -21.559 1.00 59.69 107 ARG A N 1
ATOM 829 C CA . ARG A 1 107 ? 6.488 5.791 -22.744 1.00 59.69 107 ARG A CA 1
ATOM 830 C C . ARG A 1 107 ? 6.090 6.679 -23.930 1.00 59.69 107 ARG A C 1
ATOM 832 O O . ARG A 1 107 ? 6.901 6.922 -24.823 1.00 59.69 107 ARG A O 1
ATOM 839 N N . ALA A 1 108 ? 4.852 7.182 -23.949 1.00 53.56 108 ALA A N 1
ATOM 840 C CA . ALA A 1 108 ? 4.315 7.988 -25.050 1.00 53.56 108 ALA A CA 1
ATOM 841 C C . ALA A 1 108 ? 5.141 9.257 -25.338 1.00 53.56 108 ALA A C 1
ATOM 843 O O . ALA A 1 108 ? 5.158 9.743 -26.469 1.00 53.56 108 ALA A O 1
ATOM 844 N N . ASN A 1 109 ? 5.886 9.753 -24.348 1.00 54.09 109 ASN A N 1
ATOM 845 C CA . ASN A 1 109 ? 6.919 10.750 -24.573 1.00 54.09 109 ASN A CA 1
ATOM 846 C C . ASN A 1 109 ? 8.221 10.032 -24.968 1.00 54.09 109 ASN A C 1
ATOM 848 O O . ASN A 1 109 ? 9.031 9.708 -24.110 1.00 54.09 109 ASN A O 1
ATOM 852 N N . ARG A 1 110 ? 8.418 9.754 -26.267 1.00 55.12 110 ARG A N 1
ATOM 853 C CA . ARG A 1 110 ? 9.578 8.996 -26.804 1.00 55.12 110 ARG A CA 1
ATOM 854 C C . ARG A 1 110 ? 10.956 9.608 -26.491 1.00 55.12 110 ARG A C 1
ATOM 856 O O . ARG A 1 110 ? 11.975 9.010 -26.817 1.00 55.12 110 ARG A O 1
ATOM 863 N N . THR A 1 111 ? 10.985 10.808 -25.919 1.00 56.69 111 THR A N 1
ATOM 864 C CA . THR A 1 111 ? 12.182 11.514 -25.446 1.00 56.69 111 THR A CA 1
ATOM 865 C C . THR A 1 111 ? 12.441 11.327 -23.949 1.00 56.69 111 THR A C 1
ATOM 867 O O . THR A 1 111 ? 13.521 11.672 -23.479 1.00 56.69 111 THR A O 1
ATOM 870 N N . ALA A 1 112 ? 11.472 10.808 -23.192 1.00 61.75 112 ALA A N 1
ATOM 871 C CA . ALA A 1 112 ? 11.619 10.511 -21.777 1.00 61.75 112 ALA A CA 1
ATOM 872 C C . ALA A 1 112 ? 12.184 9.093 -21.582 1.00 61.75 112 ALA A C 1
ATOM 874 O O . ALA A 1 112 ? 11.861 8.193 -22.362 1.00 61.75 112 ALA A O 1
ATOM 875 N N . PRO A 1 113 ? 13.008 8.874 -20.543 1.00 65.81 113 PRO A N 1
ATOM 876 C CA . PRO A 1 113 ? 13.480 7.540 -20.205 1.00 65.81 113 PRO A CA 1
ATOM 877 C C . PRO A 1 113 ? 12.300 6.614 -19.890 1.00 65.81 113 PRO A C 1
ATOM 879 O O . PRO A 1 113 ? 11.335 7.018 -19.231 1.00 65.81 113 PRO A O 1
ATOM 882 N N . THR A 1 114 ? 12.386 5.368 -20.363 1.00 74.31 114 THR A N 1
ATOM 883 C CA . THR A 1 114 ? 11.441 4.309 -19.993 1.00 74.31 114 THR A CA 1
ATOM 884 C C . THR A 1 114 ? 11.434 4.172 -18.468 1.00 74.31 114 THR A C 1
ATOM 886 O O . THR A 1 114 ? 12.512 4.080 -17.880 1.00 74.31 114 THR A O 1
ATOM 889 N N . PRO A 1 115 ? 10.264 4.194 -17.804 1.00 78.75 115 PRO A N 1
ATOM 890 C CA . PRO A 1 115 ? 10.219 4.168 -16.349 1.00 78.75 115 PRO A CA 1
ATOM 891 C C . PRO A 1 115 ? 10.678 2.809 -15.816 1.00 78.75 115 PRO A C 1
ATOM 893 O O . PRO A 1 115 ? 10.031 1.792 -16.063 1.00 78.75 115 PRO A O 1
ATOM 896 N N . ASP A 1 116 ? 11.772 2.814 -15.062 1.00 87.88 116 ASP A N 1
ATOM 897 C CA . ASP A 1 116 ? 12.300 1.639 -14.375 1.00 87.88 116 ASP A CA 1
ATOM 898 C C . ASP A 1 116 ? 11.651 1.437 -12.990 1.00 87.88 116 ASP A C 1
ATOM 900 O O . ASP A 1 116 ? 10.826 2.231 -12.514 1.00 87.88 116 ASP A O 1
ATOM 904 N N . THR A 1 117 ? 12.014 0.337 -12.331 1.00 91.62 117 THR A N 1
ATOM 905 C CA . THR A 1 117 ? 11.533 -0.033 -10.992 1.00 91.62 117 THR A CA 1
ATOM 906 C C . THR A 1 117 ? 11.788 1.075 -9.963 1.00 91.62 117 THR A C 1
ATOM 908 O O . THR A 1 117 ? 10.912 1.367 -9.142 1.00 91.62 117 THR A O 1
ATOM 911 N N . THR A 1 118 ? 12.955 1.722 -10.003 1.00 91.44 118 THR A N 1
ATOM 912 C CA . THR A 1 118 ? 13.357 2.769 -9.051 1.00 91.44 118 THR A CA 1
ATOM 913 C C . THR A 1 118 ? 12.498 4.019 -9.217 1.00 91.44 118 THR A C 1
ATOM 915 O O . THR A 1 118 ? 11.910 4.511 -8.252 1.00 91.44 118 THR A O 1
ATOM 918 N N . MET A 1 119 ? 12.336 4.491 -10.453 1.00 90.12 119 MET A N 1
ATOM 919 C CA . MET A 1 119 ? 11.511 5.645 -10.794 1.00 90.12 119 MET A CA 1
ATOM 920 C C . MET A 1 119 ? 10.042 5.422 -10.422 1.00 90.12 119 MET A C 1
ATOM 922 O O . MET A 1 119 ? 9.397 6.325 -9.883 1.00 90.12 119 MET A O 1
ATOM 926 N N . LEU A 1 120 ? 9.494 4.233 -10.688 1.00 91.25 120 LEU A N 1
ATOM 927 C CA . LEU A 1 120 ? 8.114 3.905 -10.319 1.00 91.25 120 LEU A CA 1
ATOM 928 C C . LEU A 1 120 ? 7.929 3.812 -8.800 1.00 91.25 120 LEU A C 1
ATOM 930 O O . LEU A 1 120 ? 6.923 4.306 -8.288 1.00 91.25 120 LEU A O 1
ATOM 934 N N . THR A 1 121 ? 8.915 3.274 -8.077 1.00 93.50 121 THR A N 1
ATOM 935 C CA . THR A 1 121 ? 8.913 3.255 -6.602 1.00 93.50 121 THR A CA 1
ATOM 936 C C . THR A 1 121 ? 8.916 4.670 -6.038 1.00 93.50 121 THR A C 1
ATOM 938 O O . THR A 1 121 ? 8.065 4.998 -5.215 1.00 93.50 121 THR A O 1
ATOM 941 N N . GLY A 1 122 ? 9.802 5.540 -6.534 1.00 92.25 122 GLY A N 1
ATOM 942 C CA . GLY A 1 122 ? 9.871 6.939 -6.109 1.00 92.25 122 GLY A CA 1
ATOM 943 C C . GLY A 1 122 ? 8.572 7.705 -6.375 1.00 92.25 122 GLY A C 1
ATOM 944 O O . GLY A 1 122 ? 8.089 8.439 -5.511 1.00 92.25 122 GLY A O 1
ATOM 945 N N . LYS A 1 123 ? 7.941 7.484 -7.538 1.00 91.06 123 LYS A N 1
ATOM 946 C CA . LYS A 1 123 ? 6.621 8.057 -7.856 1.00 91.06 123 LYS A CA 1
ATOM 947 C C . LYS A 1 123 ? 5.528 7.564 -6.912 1.00 91.06 123 LYS A C 1
ATOM 949 O O . LYS A 1 123 ? 4.705 8.369 -6.482 1.00 91.06 123 LYS A O 1
ATOM 954 N N . ALA A 1 124 ? 5.510 6.270 -6.596 1.00 92.81 124 ALA A N 1
ATOM 955 C CA . ALA A 1 124 ? 4.555 5.708 -5.648 1.00 92.81 124 ALA A CA 1
ATOM 956 C C . ALA A 1 124 ? 4.758 6.298 -4.243 1.00 92.81 124 ALA A C 1
ATOM 958 O O . ALA A 1 124 ? 3.790 6.753 -3.638 1.00 92.81 124 ALA A O 1
ATOM 959 N N . ALA A 1 125 ? 6.005 6.382 -3.768 1.00 94.12 125 ALA A N 1
ATOM 960 C CA . ALA A 1 125 ? 6.350 6.982 -2.480 1.00 94.12 125 ALA A CA 1
ATOM 961 C C . ALA A 1 125 ? 5.947 8.465 -2.406 1.00 94.12 125 ALA A C 1
ATOM 963 O O . ALA A 1 125 ? 5.309 8.886 -1.441 1.00 94.12 125 ALA A O 1
ATOM 964 N N . THR A 1 126 ? 6.221 9.239 -3.463 1.00 94.50 126 THR A N 1
ATOM 965 C CA . THR A 1 126 ? 5.780 10.640 -3.555 1.00 94.50 126 THR A CA 1
ATOM 966 C C . THR A 1 126 ? 4.258 10.731 -3.511 1.00 94.50 126 THR A C 1
ATOM 968 O O . THR A 1 126 ? 3.723 11.480 -2.703 1.00 94.50 126 THR A O 1
ATOM 971 N N . PHE A 1 127 ? 3.540 9.930 -4.307 1.00 94.31 127 PHE A N 1
ATOM 972 C CA . PHE A 1 127 ? 2.075 9.921 -4.296 1.00 94.31 127 PHE A CA 1
ATOM 973 C C . PHE A 1 127 ? 1.513 9.569 -2.911 1.00 94.31 127 PHE A C 1
ATOM 975 O O . PHE A 1 127 ? 0.555 10.188 -2.455 1.00 94.31 127 PHE A O 1
ATOM 982 N N . ILE A 1 128 ? 2.116 8.610 -2.207 1.00 94.88 128 ILE A N 1
ATOM 983 C CA . ILE A 1 128 ? 1.723 8.264 -0.838 1.00 94.88 128 ILE A CA 1
ATOM 984 C C . ILE A 1 128 ? 1.845 9.479 0.088 1.00 94.88 128 ILE A C 1
ATOM 986 O O . ILE A 1 128 ? 0.884 9.815 0.781 1.00 94.88 128 ILE A O 1
ATOM 990 N N . GLN A 1 129 ? 2.983 10.169 0.057 1.00 94.00 129 GLN A N 1
ATOM 991 C CA . GLN A 1 129 ? 3.243 11.314 0.929 1.00 94.00 129 GLN A CA 1
ATOM 992 C C . GLN A 1 129 ? 2.398 12.542 0.582 1.00 94.00 129 GLN A C 1
ATOM 994 O O . GLN A 1 129 ? 1.902 13.213 1.483 1.00 94.00 129 GLN A O 1
ATOM 999 N N . THR A 1 130 ? 2.220 12.848 -0.704 1.00 93.88 130 THR A N 1
ATOM 1000 C CA . THR A 1 130 ? 1.580 14.098 -1.137 1.00 93.88 130 THR A CA 1
ATOM 1001 C C . THR A 1 130 ? 0.078 13.963 -1.351 1.00 93.88 130 THR A C 1
ATOM 1003 O O . THR A 1 130 ? -0.642 14.949 -1.233 1.00 93.88 130 THR A O 1
ATOM 1006 N N . GLU A 1 131 ? -0.416 12.766 -1.676 1.00 93.31 131 GLU A N 1
ATOM 1007 C CA . GLU A 1 131 ? -1.821 12.550 -2.040 1.00 93.31 131 GLU A CA 1
ATOM 1008 C C . GLU A 1 131 ? -2.550 11.614 -1.080 1.00 93.31 131 GLU A C 1
ATOM 1010 O O . GLU A 1 131 ? -3.742 11.803 -0.869 1.00 93.31 131 GLU A O 1
ATOM 1015 N N . VAL A 1 132 ? -1.905 10.599 -0.501 1.00 94.50 132 VAL A N 1
ATOM 1016 C CA . VAL A 1 132 ? -2.612 9.626 0.354 1.00 94.50 132 VAL A CA 1
ATOM 1017 C C . VAL A 1 132 ? -2.626 10.083 1.811 1.00 94.50 132 VAL A C 1
ATOM 1019 O O . VAL A 1 132 ? -3.700 10.177 2.408 1.00 94.50 132 VAL A O 1
ATOM 1022 N N . LEU A 1 133 ? -1.457 10.402 2.370 1.00 94.25 133 LEU A N 1
ATOM 1023 C CA . LEU A 1 133 ? -1.306 10.754 3.781 1.00 94.25 133 LEU A CA 1
ATOM 1024 C C . LEU A 1 133 ? -2.157 11.968 4.198 1.00 94.25 133 LEU A C 1
ATOM 1026 O O . LEU A 1 133 ? -2.890 11.833 5.179 1.00 94.25 133 LEU A O 1
ATOM 1030 N N . PRO A 1 134 ? -2.223 13.075 3.428 1.00 93.81 134 PRO A N 1
ATOM 1031 C CA . PRO A 1 134 ? -3.080 14.203 3.791 1.00 93.81 134 PRO A CA 1
ATOM 1032 C C . PRO A 1 134 ? -4.570 13.841 3.866 1.00 93.81 134 PRO A C 1
ATOM 1034 O O . PRO A 1 134 ? -5.304 14.409 4.669 1.00 93.81 134 PRO A O 1
ATOM 1037 N N . HIS A 1 135 ? -5.042 12.878 3.065 1.00 92.06 135 HIS A N 1
ATOM 1038 C CA . HIS A 1 135 ? -6.432 12.414 3.138 1.00 92.06 135 HIS A CA 1
ATOM 1039 C C . HIS A 1 135 ? -6.672 11.504 4.351 1.00 92.06 135 HIS A C 1
ATOM 1041 O O . HIS A 1 135 ? -7.770 11.513 4.906 1.00 92.06 135 HIS A O 1
ATOM 1047 N N . ALA A 1 136 ? -5.661 10.742 4.782 1.00 92.06 136 ALA A N 1
ATOM 1048 C CA . ALA A 1 136 ? -5.721 9.985 6.030 1.00 92.06 136 ALA A CA 1
ATOM 1049 C C . ALA A 1 136 ? -5.749 10.930 7.249 1.00 92.06 136 ALA A C 1
ATOM 1051 O O . ALA A 1 136 ? -6.552 10.727 8.159 1.00 92.06 136 ALA A O 1
ATOM 1052 N N . ASP A 1 137 ? -4.955 12.007 7.230 1.00 91.00 137 ASP A N 1
ATOM 1053 C CA . ASP A 1 137 ? -4.995 13.067 8.248 1.00 91.00 137 ASP A CA 1
ATOM 1054 C C . ASP A 1 137 ? -6.368 13.758 8.289 1.00 91.00 137 ASP A C 1
ATOM 1056 O O . ASP A 1 137 ? -6.974 13.900 9.350 1.00 91.00 137 ASP A O 1
ATOM 1060 N N . GLN A 1 138 ? -6.908 14.140 7.128 1.00 88.94 138 GLN A N 1
ATOM 1061 C CA . GLN A 1 138 ? -8.237 14.753 7.037 1.00 88.94 138 GLN A CA 1
ATOM 1062 C C . GLN A 1 138 ? -9.349 13.827 7.538 1.00 88.94 138 GLN A C 1
ATOM 1064 O O . GLN A 1 138 ? -10.319 14.309 8.120 1.00 88.94 138 GLN A O 1
ATOM 1069 N N . MET A 1 139 ? -9.223 12.513 7.327 1.00 87.12 139 MET A N 1
ATOM 1070 C CA . MET A 1 139 ? -10.163 11.534 7.871 1.00 87.12 139 MET A CA 1
ATOM 1071 C C . MET A 1 139 ? -10.133 11.523 9.402 1.00 87.12 139 MET A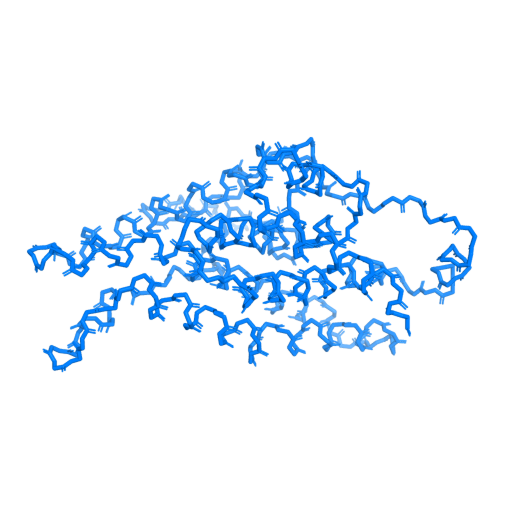 C 1
ATOM 1073 O O . MET A 1 139 ? -11.190 11.564 10.027 1.00 87.12 139 MET A O 1
ATOM 1077 N N . MET A 1 140 ? -8.940 11.528 10.005 1.00 87.75 140 MET A N 1
ATOM 1078 C CA . MET A 1 140 ? -8.790 11.606 11.462 1.00 87.75 140 MET A CA 1
ATOM 1079 C C . MET A 1 140 ? -9.444 12.863 12.032 1.00 87.75 140 MET A C 1
ATOM 1081 O O . MET A 1 140 ? -10.278 12.767 12.929 1.00 87.75 140 MET A O 1
ATOM 1085 N N . VAL A 1 141 ? -9.146 14.024 11.442 1.00 86.69 141 VAL A N 1
ATOM 1086 C CA . VAL A 1 141 ? -9.745 15.307 11.837 1.00 86.69 141 VAL A CA 1
ATOM 1087 C C . VAL A 1 141 ? -11.270 15.259 11.696 1.00 86.69 141 VAL A C 1
ATOM 1089 O O . VAL A 1 141 ? -11.990 15.654 12.607 1.00 86.69 141 VAL A O 1
ATOM 1092 N N . ALA A 1 142 ? -11.793 14.739 10.584 1.00 83.94 142 ALA A N 1
ATOM 1093 C CA . ALA A 1 142 ? -13.236 14.643 10.376 1.00 83.94 142 ALA A CA 1
ATOM 1094 C C . ALA A 1 142 ? -13.930 13.780 11.445 1.00 83.94 142 ALA A C 1
ATOM 1096 O O . ALA A 1 142 ? -15.017 14.141 11.898 1.00 83.94 142 ALA A O 1
ATOM 1097 N N . ILE A 1 143 ? -13.302 12.676 11.864 1.00 84.62 143 ILE A N 1
ATOM 1098 C CA . ILE A 1 143 ? -13.814 11.814 12.934 1.00 84.62 143 ILE A CA 1
ATOM 1099 C C . ILE A 1 143 ? -13.753 12.545 14.280 1.00 84.62 143 ILE A C 1
ATOM 1101 O O . ILE A 1 143 ? -14.775 12.614 14.958 1.00 84.62 143 ILE A O 1
ATOM 1105 N N . ASP A 1 144 ? -12.604 13.126 14.647 1.00 83.38 144 ASP A N 1
ATOM 1106 C CA . ASP A 1 144 ? -12.412 13.811 15.936 1.00 83.38 144 ASP A CA 1
ATOM 1107 C C . ASP A 1 144 ? -13.370 15.002 16.130 1.00 83.38 144 ASP A C 1
ATOM 1109 O O . ASP A 1 144 ? -13.826 15.248 17.245 1.00 83.38 144 ASP A O 1
ATOM 1113 N N . PHE A 1 145 ? -13.724 15.720 15.058 1.00 81.75 145 PHE A N 1
ATOM 1114 C CA . PHE A 1 145 ? -14.646 16.863 15.116 1.00 81.75 145 PHE A CA 1
ATOM 1115 C C . PHE A 1 145 ? -16.104 16.516 14.793 1.00 81.75 145 PHE A C 1
ATOM 1117 O O . PHE A 1 145 ? -16.917 17.425 14.617 1.00 81.75 145 PHE A O 1
ATOM 1124 N N . HIS A 1 146 ? -16.453 15.228 14.697 1.00 73.44 146 HIS A N 1
ATOM 1125 C CA . HIS A 1 146 ? -17.801 14.778 14.328 1.00 73.44 146 HIS A CA 1
ATOM 1126 C C . HIS A 1 146 ? -18.342 15.476 13.067 1.00 73.44 146 HIS A C 1
ATOM 1128 O O . HIS A 1 146 ? -19.515 15.856 13.008 1.00 73.44 146 HIS A O 1
ATOM 1134 N N . ALA A 1 147 ? -17.479 15.695 12.069 1.00 66.06 147 ALA A N 1
ATOM 1135 C CA . ALA A 1 147 ? -17.842 16.448 10.879 1.00 66.06 147 ALA A CA 1
ATOM 1136 C C . ALA A 1 147 ? -19.065 15.807 10.199 1.00 66.06 147 ALA A C 1
ATOM 1138 O O . ALA A 1 147 ? -19.047 14.636 9.827 1.00 66.06 147 ALA A O 1
ATOM 1139 N N . THR A 1 148 ? -20.124 16.600 10.035 1.00 55.47 148 THR A N 1
ATOM 1140 C CA . THR A 1 148 ? -21.429 16.183 9.490 1.00 55.47 148 THR A CA 1
ATOM 1141 C C . THR A 1 148 ? -21.480 16.149 7.965 1.00 55.47 148 THR A C 1
ATOM 1143 O O . THR A 1 148 ? -22.484 15.726 7.390 1.00 55.47 148 THR A O 1
ATOM 1146 N N . GLU A 1 149 ? -20.412 16.588 7.292 1.00 55.06 149 GLU A N 1
ATOM 1147 C CA . GLU A 1 149 ? -20.211 16.301 5.870 1.00 55.06 149 GLU A CA 1
ATOM 1148 C C . GLU A 1 149 ? -20.355 14.795 5.617 1.00 55.06 149 GLU A C 1
ATOM 1150 O O . GLU A 1 149 ? -20.116 14.015 6.540 1.00 55.06 149 GLU A O 1
ATOM 1155 N N . PRO A 1 150 ? -20.704 14.348 4.396 1.00 56.34 150 PRO A N 1
ATOM 1156 C CA . PRO A 1 150 ? -20.894 12.929 4.148 1.00 56.34 150 PRO A CA 1
ATOM 1157 C C . PRO A 1 150 ? -19.564 12.222 4.409 1.00 56.34 150 PRO A C 1
ATOM 1159 O O . PRO A 1 150 ? -18.658 12.255 3.574 1.00 56.34 150 PRO A O 1
ATOM 1162 N N . HIS A 1 151 ? -19.442 11.613 5.586 1.00 60.75 151 HIS A N 1
ATOM 1163 C CA . HIS A 1 151 ? -18.310 10.803 6.020 1.00 60.75 151 HIS A CA 1
ATOM 1164 C C . HIS A 1 151 ? -17.938 9.805 4.909 1.00 60.75 151 HIS A C 1
ATOM 1166 O O . HIS A 1 151 ? -16.768 9.612 4.585 1.00 60.75 151 HIS A O 1
ATOM 1172 N N . ASP A 1 152 ? -18.959 9.320 4.203 1.00 66.19 152 ASP A N 1
ATOM 1173 C CA . ASP A 1 152 ? -18.890 8.482 3.013 1.00 66.19 152 ASP A CA 1
ATOM 1174 C C . ASP A 1 152 ? -18.036 9.063 1.878 1.00 66.19 152 ASP A C 1
ATOM 1176 O O . ASP A 1 152 ? -17.269 8.327 1.266 1.00 66.19 152 ASP A O 1
ATOM 1180 N N . ASN A 1 153 ? -18.099 10.365 1.585 1.00 74.44 153 ASN A N 1
ATOM 1181 C CA . ASN A 1 153 ? -17.331 10.958 0.484 1.00 74.44 153 ASN A CA 1
ATOM 1182 C C . ASN A 1 153 ? -15.832 10.993 0.794 1.00 74.44 153 ASN A C 1
ATOM 1184 O O . ASN A 1 153 ? -15.020 10.633 -0.061 1.00 74.44 153 ASN A O 1
ATOM 1188 N N . ARG A 1 154 ? -15.458 11.388 2.018 1.00 79.38 154 ARG A N 1
ATOM 1189 C CA . ARG A 1 154 ? -14.055 11.375 2.461 1.00 79.38 154 ARG A CA 1
ATOM 1190 C C . ARG A 1 154 ? -13.522 9.952 2.544 1.00 79.38 154 ARG A C 1
ATOM 1192 O O . ARG A 1 154 ? -12.405 9.696 2.105 1.00 79.38 154 ARG A O 1
ATOM 1199 N N . HIS A 1 155 ? -14.343 9.024 3.033 1.00 78.56 155 HIS A N 1
ATOM 1200 C CA . HIS A 1 155 ? -13.984 7.615 3.155 1.00 78.56 155 HIS A CA 1
ATOM 1201 C C . HIS A 1 155 ? -13.744 7.015 1.774 1.00 78.56 155 HIS A C 1
ATOM 1203 O O . HIS A 1 155 ? -12.665 6.502 1.490 1.00 78.56 155 HIS A O 1
ATOM 1209 N N . GLN A 1 156 ? -14.676 7.223 0.845 1.00 80.25 156 GLN A N 1
ATOM 1210 C CA . GLN A 1 156 ? -14.512 6.790 -0.537 1.00 80.25 156 GLN A CA 1
ATOM 1211 C C . GLN A 1 156 ? -13.301 7.435 -1.220 1.00 80.25 156 GLN A C 1
ATOM 1213 O O . GLN A 1 156 ? -12.616 6.765 -1.991 1.00 80.25 156 GLN A O 1
ATOM 1218 N N . LEU A 1 157 ? -13.023 8.719 -0.971 1.00 85.44 157 LEU A N 1
ATOM 1219 C CA . LEU A 1 157 ? -11.863 9.394 -1.548 1.00 85.44 157 LEU A CA 1
ATOM 1220 C C . LEU A 1 157 ? -10.551 8.811 -1.013 1.00 85.44 157 LEU A C 1
ATOM 1222 O O . LEU A 1 157 ? -9.681 8.474 -1.815 1.00 85.44 157 LEU A O 1
ATOM 1226 N N . LEU A 1 158 ? -10.432 8.617 0.302 1.00 88.69 158 LEU A N 1
ATOM 1227 C CA . LEU A 1 158 ? -9.275 7.964 0.911 1.00 88.69 158 LEU A CA 1
ATOM 1228 C C . LEU A 1 158 ? -9.086 6.552 0.346 1.00 88.69 158 LEU A C 1
ATOM 1230 O O . LEU A 1 158 ? -8.000 6.228 -0.127 1.00 88.69 158 LEU A O 1
ATOM 1234 N N . GLY A 1 159 ? -10.149 5.746 0.285 1.00 88.94 159 GLY A N 1
ATOM 1235 C CA . GLY A 1 159 ? -10.092 4.405 -0.298 1.00 88.94 159 GLY A CA 1
ATOM 1236 C C . GLY A 1 159 ? -9.641 4.404 -1.764 1.00 88.94 159 GLY A C 1
ATOM 1237 O O . GLY A 1 159 ? -8.837 3.562 -2.161 1.00 88.94 159 GLY A O 1
ATOM 1238 N N . ARG A 1 160 ? -10.052 5.394 -2.572 1.00 88.06 160 ARG A N 1
ATOM 1239 C CA . ARG A 1 160 ? -9.529 5.566 -3.944 1.00 88.06 160 ARG A CA 1
ATOM 1240 C C . ARG A 1 160 ? -8.033 5.837 -3.965 1.00 88.06 160 ARG A C 1
ATOM 1242 O O . ARG A 1 160 ? -7.327 5.268 -4.795 1.00 88.06 160 ARG A O 1
ATOM 1249 N N . ARG A 1 161 ? -7.559 6.736 -3.100 1.00 91.44 161 ARG A N 1
ATOM 1250 C CA . ARG A 1 161 ? -6.144 7.121 -3.034 1.00 91.44 161 ARG A CA 1
ATOM 1251 C C . ARG A 1 161 ? -5.282 5.966 -2.541 1.00 91.44 161 ARG A C 1
ATOM 1253 O O . ARG A 1 161 ? -4.270 5.679 -3.171 1.00 91.44 161 ARG A O 1
ATOM 1260 N N . LEU A 1 162 ? -5.738 5.247 -1.520 1.00 93.19 162 LEU A N 1
ATOM 1261 C CA . LEU A 1 162 ? -5.117 4.013 -1.042 1.00 93.19 162 LEU A CA 1
ATOM 1262 C C . LEU A 1 162 ? -5.007 2.977 -2.161 1.00 93.19 162 LEU A C 1
ATOM 1264 O O . LEU A 1 162 ? -3.917 2.493 -2.452 1.00 93.19 162 LEU A O 1
ATOM 1268 N N . GLY A 1 163 ? -6.111 2.706 -2.858 1.00 91.06 163 GLY A N 1
ATOM 1269 C CA . GLY A 1 163 ? -6.110 1.722 -3.932 1.00 91.06 163 GLY A CA 1
ATOM 1270 C C . GLY A 1 163 ? -5.192 2.121 -5.088 1.00 91.06 163 GLY A C 1
ATOM 1271 O O . GLY A 1 163 ? -4.476 1.284 -5.626 1.00 91.06 163 GLY A O 1
ATOM 1272 N N . HIS A 1 164 ? -5.152 3.407 -5.449 1.00 90.88 164 HIS A N 1
ATOM 1273 C CA . HIS A 1 164 ? -4.237 3.884 -6.486 1.00 90.88 164 HIS A CA 1
ATOM 1274 C C . HIS A 1 164 ? -2.768 3.803 -6.055 1.00 90.88 164 HIS A C 1
ATOM 1276 O O . HIS A 1 164 ? -1.938 3.368 -6.847 1.00 90.88 164 HIS A O 1
ATOM 1282 N N . GLY A 1 165 ? -2.448 4.161 -4.808 1.00 92.75 165 GLY A N 1
ATOM 1283 C CA . GLY A 1 165 ? -1.095 4.033 -4.267 1.00 92.75 165 GLY A CA 1
ATOM 1284 C C . GLY A 1 165 ? -0.615 2.580 -4.230 1.00 92.75 165 GLY A C 1
ATOM 1285 O O . GLY A 1 165 ? 0.490 2.299 -4.687 1.00 92.75 165 GLY A O 1
ATOM 1286 N N . GLY A 1 166 ? -1.474 1.644 -3.810 1.00 93.44 166 GLY A N 1
ATOM 1287 C CA . GLY A 1 166 ? -1.170 0.211 -3.855 1.00 93.44 166 GLY A CA 1
ATOM 1288 C C . GLY A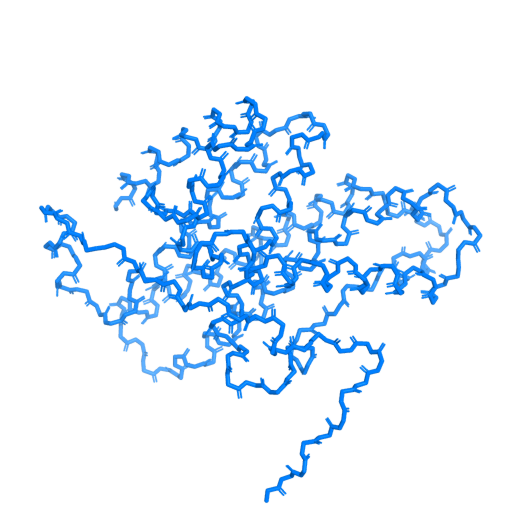 1 166 ? -0.909 -0.294 -5.278 1.00 93.44 166 GLY A C 1
ATOM 1289 O O . GLY A 1 166 ? 0.082 -0.974 -5.525 1.00 93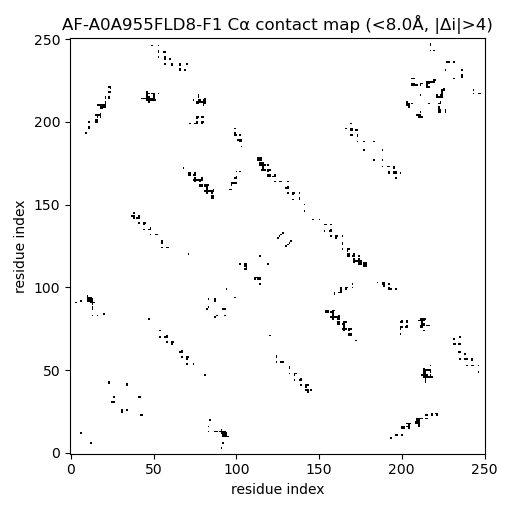.44 166 GLY A O 1
ATOM 1290 N N . LEU A 1 167 ? -1.728 0.117 -6.255 1.00 91.19 167 LEU A N 1
ATOM 1291 C CA . LEU A 1 167 ? -1.509 -0.250 -7.660 1.00 91.19 167 LEU A CA 1
ATOM 1292 C C . LEU A 1 167 ? -0.245 0.385 -8.259 1.00 91.19 167 LEU A C 1
ATOM 1294 O O . LEU A 1 167 ? 0.385 -0.226 -9.122 1.00 91.19 167 LEU A O 1
ATOM 1298 N N . LEU A 1 168 ? 0.140 1.591 -7.831 1.00 92.12 168 LEU A N 1
ATOM 1299 C CA . LEU A 1 168 ? 1.408 2.209 -8.234 1.00 92.12 168 LEU A CA 1
ATOM 1300 C C . LEU A 1 168 ? 2.609 1.425 -7.691 1.00 92.12 168 LEU A C 1
ATOM 1302 O O . LEU A 1 168 ? 3.555 1.194 -8.441 1.00 92.12 168 LEU A O 1
ATOM 1306 N N . LEU A 1 169 ? 2.548 0.967 -6.435 1.00 93.88 169 LEU A N 1
ATOM 1307 C CA . LEU A 1 169 ? 3.568 0.087 -5.857 1.00 93.88 169 LEU A CA 1
ATOM 1308 C C . LEU A 1 169 ? 3.659 -1.241 -6.621 1.00 93.88 169 LEU A C 1
ATOM 1310 O O . LEU A 1 169 ? 4.758 -1.648 -6.985 1.00 93.88 169 LEU A O 1
ATOM 1314 N N . ALA A 1 170 ? 2.519 -1.862 -6.944 1.00 91.44 170 ALA A N 1
ATOM 1315 C CA . ALA A 1 170 ? 2.469 -3.075 -7.765 1.00 91.44 170 ALA A CA 1
ATOM 1316 C C . ALA A 1 170 ? 3.093 -2.861 -9.154 1.00 91.44 170 ALA A C 1
ATOM 1318 O O . ALA A 1 170 ? 3.860 -3.688 -9.641 1.00 91.44 170 ALA A O 1
ATOM 1319 N N . SER A 1 171 ? 2.807 -1.716 -9.781 1.00 90.69 171 SER A N 1
ATOM 1320 C CA . SER A 1 171 ? 3.320 -1.379 -11.116 1.00 90.69 171 SER A CA 1
ATOM 1321 C C . SER A 1 171 ? 4.847 -1.319 -11.158 1.00 90.69 171 SER A C 1
ATOM 1323 O O . SER A 1 171 ? 5.450 -1.543 -12.207 1.00 90.69 171 SER A O 1
ATOM 1325 N N . ALA A 1 172 ? 5.487 -1.025 -10.027 1.00 91.94 172 ALA A N 1
ATOM 1326 C CA . ALA A 1 172 ? 6.930 -0.917 -9.945 1.00 91.94 172 ALA A CA 1
ATOM 1327 C C . ALA A 1 172 ? 7.647 -2.277 -10.064 1.00 91.94 172 ALA A C 1
ATOM 1329 O O . ALA A 1 172 ? 8.843 -2.287 -10.333 1.00 91.94 172 ALA A O 1
ATOM 1330 N N . ASP A 1 173 ? 6.958 -3.419 -9.914 1.00 88.31 173 ASP A N 1
ATOM 1331 C CA . ASP A 1 173 ? 7.520 -4.754 -10.213 1.00 88.31 173 ASP A CA 1
ATOM 1332 C C . ASP A 1 173 ? 7.661 -4.999 -11.725 1.00 88.31 173 ASP A C 1
ATOM 1334 O O . ASP A 1 173 ? 8.467 -5.815 -12.164 1.00 88.31 173 ASP A O 1
ATOM 1338 N N . VAL A 1 174 ? 6.900 -4.260 -12.534 1.00 89.31 174 VAL A N 1
ATOM 1339 C CA . VAL A 1 174 ? 6.901 -4.368 -13.998 1.00 89.31 174 VAL A CA 1
ATOM 1340 C C . VAL A 1 174 ? 7.926 -3.412 -14.632 1.00 89.31 174 VAL A C 1
ATOM 1342 O O . VAL A 1 174 ? 8.311 -3.605 -15.782 1.00 89.31 174 VAL A O 1
ATOM 1345 N N . GLY A 1 175 ? 8.422 -2.417 -13.883 1.00 88.00 175 GLY A N 1
ATOM 1346 C CA . GLY A 1 175 ? 9.285 -1.334 -14.375 1.00 88.00 175 GLY A CA 1
ATOM 1347 C C . GLY A 1 175 ? 10.522 -1.805 -15.137 1.00 88.00 175 GLY A C 1
ATOM 1348 O O . GLY A 1 175 ? 10.662 -1.501 -16.319 1.00 88.00 175 GLY A O 1
ATOM 1349 N N . ASN A 1 176 ? 11.394 -2.592 -14.497 1.00 89.88 176 ASN A N 1
ATOM 1350 C CA . ASN A 1 176 ? 12.609 -3.089 -15.160 1.00 89.88 176 ASN A CA 1
ATOM 1351 C C . ASN A 1 176 ? 12.296 -4.004 -16.348 1.00 89.88 176 ASN A C 1
ATOM 1353 O O . ASN A 1 176 ? 12.949 -3.894 -17.375 1.00 89.88 176 ASN A O 1
ATOM 1357 N N . ILE A 1 177 ? 11.248 -4.833 -16.272 1.00 89.62 177 ILE A N 1
ATOM 1358 C CA . ILE A 1 177 ? 10.863 -5.680 -17.410 1.00 89.62 177 ILE A CA 1
ATOM 1359 C C . ILE A 1 177 ? 10.509 -4.802 -18.617 1.00 89.62 177 ILE A C 1
ATOM 1361 O O . ILE A 1 177 ? 10.924 -5.085 -19.735 1.00 89.62 177 ILE A O 1
ATOM 1365 N N . VAL A 1 178 ? 9.794 -3.699 -18.405 1.00 85.88 178 VAL A N 1
ATOM 1366 C CA . VAL A 1 178 ? 9.463 -2.755 -19.482 1.00 85.88 178 VAL A CA 1
ATOM 1367 C C . VAL A 1 178 ? 10.699 -2.006 -19.979 1.00 85.88 178 VAL A C 1
ATOM 1369 O O . VAL A 1 178 ? 10.845 -1.821 -21.187 1.00 85.88 178 VAL A O 1
ATOM 1372 N N . ALA A 1 179 ? 11.587 -1.592 -19.074 1.00 85.88 179 ALA A N 1
ATOM 1373 C CA . ALA A 1 179 ? 12.833 -0.908 -19.416 1.00 85.88 179 ALA A CA 1
ATOM 1374 C C . ALA A 1 179 ? 13.771 -1.788 -20.259 1.00 85.88 179 ALA A C 1
ATOM 1376 O O . ALA A 1 179 ? 14.312 -1.318 -21.261 1.00 85.88 179 ALA A O 1
ATOM 1377 N N . ASP A 1 180 ? 13.888 -3.067 -19.905 1.00 88.00 180 ASP A N 1
ATOM 1378 C CA . ASP A 1 180 ? 14.804 -4.026 -20.526 1.00 88.00 180 ASP A CA 1
ATOM 1379 C C . ASP A 1 180 ? 14.264 -4.609 -21.845 1.00 88.00 180 ASP A C 1
ATOM 1381 O O . ASP A 1 180 ? 15.026 -5.154 -22.643 1.00 88.00 180 ASP A O 1
ATOM 1385 N N . ASN A 1 181 ? 12.955 -4.493 -22.106 1.00 86.69 181 ASN A N 1
ATOM 1386 C CA . ASN A 1 181 ? 12.288 -5.111 -23.257 1.00 86.69 181 ASN A CA 1
ATOM 1387 C C . ASN A 1 181 ? 11.582 -4.054 -24.136 1.00 86.69 181 ASN A C 1
ATOM 1389 O O . ASN A 1 181 ? 10.349 -3.982 -24.174 1.00 86.69 181 ASN A O 1
ATOM 1393 N N . PRO A 1 182 ? 12.329 -3.237 -24.907 1.00 81.94 182 PRO A N 1
ATOM 1394 C CA . PRO A 1 182 ? 11.770 -2.129 -25.690 1.00 81.94 182 PRO A CA 1
ATOM 1395 C C . PRO A 1 182 ? 10.810 -2.560 -26.814 1.00 81.94 182 PRO A C 1
ATOM 1397 O O . PRO A 1 182 ? 10.101 -1.721 -27.375 1.00 81.94 182 PRO A O 1
ATOM 1400 N N . TRP A 1 183 ? 10.771 -3.845 -27.166 1.00 83.06 183 TRP A N 1
ATOM 1401 C CA . TRP A 1 183 ? 9.850 -4.397 -28.164 1.00 83.06 183 TRP A CA 1
ATOM 1402 C C . TRP A 1 183 ? 8.446 -4.692 -27.624 1.00 83.06 183 TRP A C 1
ATOM 1404 O O . TRP A 1 183 ? 7.556 -4.960 -28.428 1.00 83.06 183 TRP A O 1
ATOM 1414 N N . LEU A 1 184 ? 8.223 -4.640 -26.304 1.00 85.44 184 LEU A N 1
ATOM 1415 C CA . LEU A 1 184 ? 6.888 -4.830 -25.732 1.00 85.44 184 LEU A CA 1
ATOM 1416 C C . LEU A 1 184 ? 5.917 -3.774 -26.268 1.00 85.44 184 LEU A C 1
ATOM 1418 O O . LEU A 1 184 ? 6.248 -2.584 -26.358 1.00 85.44 184 LEU A O 1
ATOM 1422 N N . THR A 1 185 ? 4.708 -4.207 -26.622 1.00 85.00 185 THR A N 1
ATOM 1423 C CA . THR A 1 185 ? 3.633 -3.300 -27.027 1.00 85.00 185 THR A CA 1
ATOM 1424 C C . THR A 1 185 ? 2.978 -2.662 -25.804 1.00 85.00 185 THR A C 1
ATOM 1426 O O . THR A 1 185 ? 3.043 -3.190 -24.694 1.00 85.00 185 THR A O 1
ATOM 1429 N N . ASP A 1 186 ? 2.277 -1.544 -25.998 1.00 82.94 186 ASP A N 1
ATOM 1430 C CA . ASP A 1 186 ? 1.498 -0.906 -24.926 1.00 82.94 186 ASP A CA 1
ATOM 1431 C C . ASP A 1 186 ? 0.468 -1.874 -24.310 1.00 82.94 186 ASP A C 1
ATOM 1433 O O . ASP A 1 186 ? 0.200 -1.828 -23.109 1.00 82.94 186 ASP A O 1
ATOM 1437 N N . SER A 1 187 ? -0.071 -2.792 -25.122 1.00 84.25 187 SER A N 1
ATOM 1438 C CA . SER A 1 187 ? -0.996 -3.836 -24.674 1.00 84.25 187 SER A CA 1
ATOM 1439 C C . SER A 1 187 ? -0.315 -4.865 -23.769 1.00 84.25 187 SER A C 1
ATOM 1441 O O . SER A 1 187 ? -0.893 -5.254 -22.751 1.00 84.25 187 SER A O 1
ATOM 1443 N N . ASP A 1 188 ? 0.910 -5.284 -24.097 1.00 86.69 188 ASP A N 1
ATOM 1444 C CA . ASP A 1 188 ? 1.672 -6.242 -23.283 1.00 86.69 188 ASP A CA 1
ATOM 1445 C C . ASP A 1 188 ? 1.988 -5.640 -21.913 1.00 86.69 188 ASP A C 1
ATOM 1447 O O . ASP A 1 188 ? 1.718 -6.248 -20.877 1.00 86.69 188 ASP A O 1
ATOM 1451 N N . ILE A 1 189 ? 2.455 -4.387 -21.908 1.00 84.81 189 ILE A N 1
ATOM 1452 C CA . ILE A 1 189 ? 2.766 -3.630 -20.691 1.00 84.81 189 ILE A CA 1
ATOM 1453 C C . ILE A 1 189 ? 1.526 -3.518 -19.795 1.00 84.81 189 ILE A C 1
ATOM 1455 O O . ILE A 1 189 ? 1.598 -3.753 -18.587 1.00 84.81 189 ILE A O 1
ATOM 1459 N N . GLN A 1 190 ? 0.369 -3.181 -20.373 1.00 85.25 190 GLN A N 1
ATOM 1460 C CA . GLN A 1 190 ? -0.871 -3.067 -19.605 1.00 85.25 190 GLN A CA 1
ATOM 1461 C C . GLN A 1 190 ? -1.390 -4.409 -19.091 1.00 85.25 190 GLN A C 1
ATOM 1463 O O . GLN A 1 190 ? -1.934 -4.475 -17.987 1.00 85.25 190 GLN A O 1
ATOM 1468 N N . THR A 1 191 ? -1.190 -5.482 -19.852 1.00 86.38 191 THR A N 1
ATOM 1469 C CA . THR A 1 191 ? -1.551 -6.840 -19.431 1.00 86.38 191 THR A CA 1
ATOM 1470 C C . THR A 1 191 ? -0.702 -7.280 -18.241 1.00 86.38 191 THR A C 1
ATOM 1472 O O . THR A 1 191 ? -1.248 -7.746 -17.242 1.00 86.38 191 THR A O 1
ATOM 1475 N N . MET A 1 192 ? 0.612 -7.047 -18.295 1.00 87.75 192 MET A N 1
ATOM 1476 C CA . MET A 1 192 ? 1.523 -7.314 -17.180 1.00 87.75 192 MET A CA 1
ATOM 1477 C C . MET A 1 192 ? 1.158 -6.506 -15.935 1.00 87.75 192 MET A C 1
ATOM 1479 O O . MET A 1 192 ? 1.058 -7.061 -14.841 1.00 87.75 192 ME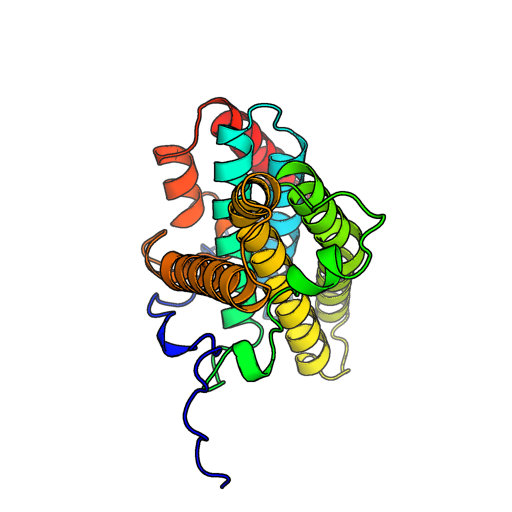T A O 1
ATOM 1483 N N . ASN A 1 193 ? 0.902 -5.204 -16.097 1.00 86.75 193 ASN A N 1
ATOM 1484 C CA . ASN A 1 193 ? 0.536 -4.353 -14.969 1.00 86.75 193 ASN A CA 1
ATOM 1485 C C . ASN A 1 193 ? -0.782 -4.799 -14.317 1.00 86.75 193 ASN A C 1
ATOM 1487 O O . ASN A 1 193 ? -0.932 -4.783 -13.095 1.00 86.75 193 ASN A O 1
ATOM 1491 N N . ARG A 1 194 ? -1.742 -5.252 -15.131 1.00 83.44 194 ARG A N 1
ATOM 1492 C CA . ARG A 1 194 ? -2.981 -5.835 -14.619 1.00 83.44 194 ARG A CA 1
ATOM 1493 C C . ARG A 1 194 ? -2.726 -7.119 -13.844 1.00 83.44 194 ARG A C 1
ATOM 1495 O O . ARG A 1 194 ? -3.263 -7.245 -12.747 1.00 83.44 194 ARG A O 1
ATOM 1502 N N . ALA A 1 195 ? -1.978 -8.060 -14.422 1.00 87.69 195 ALA A N 1
ATOM 1503 C CA . ALA A 1 195 ? -1.679 -9.334 -13.775 1.00 87.69 195 ALA A CA 1
ATOM 1504 C C . ALA A 1 195 ? -1.068 -9.085 -12.394 1.00 87.69 195 ALA A C 1
ATOM 1506 O O . ALA A 1 195 ? -1.551 -9.618 -11.397 1.00 87.69 195 ALA A O 1
ATOM 1507 N N . ARG A 1 196 ? -0.124 -8.141 -12.314 1.00 88.75 196 ARG A N 1
ATOM 1508 C CA . ARG A 1 196 ? 0.502 -7.774 -11.049 1.00 88.75 196 ARG A CA 1
ATOM 1509 C C . ARG A 1 196 ? -0.456 -7.120 -10.050 1.00 88.75 196 ARG A C 1
ATOM 1511 O O . ARG A 1 196 ? -0.425 -7.430 -8.862 1.00 88.75 196 ARG A O 1
ATOM 1518 N N . GLY A 1 197 ? -1.347 -6.248 -10.521 1.00 86.50 197 GLY A N 1
ATOM 1519 C CA . GLY A 1 197 ? -2.406 -5.675 -9.688 1.00 86.50 197 GLY A CA 1
ATOM 1520 C C . GLY A 1 197 ? -3.377 -6.730 -9.139 1.00 86.50 197 GLY A C 1
ATOM 1521 O O . GLY A 1 197 ? -3.770 -6.644 -7.979 1.00 86.50 197 GLY A O 1
ATOM 1522 N N . LEU A 1 198 ? -3.743 -7.734 -9.944 1.00 84.19 198 LEU A N 1
ATOM 1523 C CA . LEU A 1 198 ? -4.604 -8.848 -9.523 1.00 84.19 198 LEU A CA 1
ATOM 1524 C C . LEU A 1 198 ? -3.919 -9.743 -8.489 1.00 84.19 198 LEU A C 1
ATOM 1526 O O . LEU A 1 198 ? -4.534 -10.073 -7.479 1.00 84.19 198 LEU A O 1
ATOM 1530 N N . GLU A 1 199 ? -2.649 -10.089 -8.706 1.00 87.12 199 GLU A N 1
ATOM 1531 C CA . GLU A 1 199 ? -1.845 -10.831 -7.728 1.00 87.12 199 GLU A CA 1
ATOM 1532 C C . GLU A 1 199 ? -1.828 -10.121 -6.371 1.00 87.12 199 GLU A C 1
ATOM 1534 O O . GLU A 1 199 ? -2.030 -10.754 -5.336 1.00 87.12 199 GLU A O 1
ATOM 1539 N N . MET A 1 200 ? -1.665 -8.794 -6.370 1.00 88.25 200 MET A N 1
ATOM 1540 C CA . MET A 1 200 ? -1.675 -8.005 -5.140 1.00 88.25 200 MET A CA 1
ATOM 1541 C C . MET A 1 200 ? -3.044 -7.993 -4.449 1.00 88.25 200 MET A C 1
ATOM 1543 O O . MET A 1 200 ? -3.103 -8.068 -3.224 1.00 88.25 200 MET A O 1
ATOM 1547 N N . VAL A 1 201 ? -4.145 -7.935 -5.208 1.00 84.06 201 VAL A N 1
ATOM 1548 C CA . VAL A 1 201 ? -5.507 -8.050 -4.652 1.00 84.06 201 VAL A CA 1
ATOM 1549 C C . VAL A 1 201 ? -5.723 -9.430 -4.031 1.00 84.06 201 VAL A C 1
ATOM 1551 O O . VAL A 1 201 ? -6.225 -9.516 -2.914 1.00 84.06 201 VAL A O 1
ATOM 1554 N N . HIS A 1 202 ? -5.313 -10.507 -4.705 1.00 83.00 202 HIS A N 1
ATOM 1555 C CA . HIS A 1 202 ? -5.414 -11.860 -4.151 1.00 83.00 202 HIS A CA 1
ATOM 1556 C C . HIS A 1 202 ? -4.586 -12.018 -2.874 1.00 83.00 202 HIS A C 1
ATOM 1558 O O . HIS A 1 202 ? -5.058 -12.609 -1.899 1.00 83.00 202 HIS A O 1
ATOM 1564 N N . ALA A 1 203 ? -3.397 -11.416 -2.841 1.00 86.44 203 ALA A N 1
ATOM 1565 C CA . ALA A 1 203 ? -2.521 -11.460 -1.681 1.00 86.44 203 ALA A CA 1
ATOM 1566 C C . ALA A 1 203 ? -3.135 -10.820 -0.420 1.00 86.44 203 ALA A C 1
ATOM 1568 O O . ALA A 1 203 ? -2.763 -11.209 0.687 1.00 86.44 203 ALA A O 1
ATOM 1569 N N . VAL A 1 204 ? -4.131 -9.929 -0.549 1.00 83.31 204 VAL A N 1
ATOM 1570 C CA . VAL A 1 204 ? -4.879 -9.365 0.599 1.00 83.31 204 VAL A CA 1
ATOM 1571 C C . VAL A 1 204 ? -5.527 -10.451 1.455 1.00 83.31 204 VAL A C 1
ATOM 1573 O O . VAL A 1 204 ? -5.660 -10.277 2.664 1.00 83.31 204 VAL A O 1
ATOM 1576 N N . SER A 1 205 ? -5.938 -11.563 0.838 1.00 79.19 205 SER A N 1
ATOM 1577 C CA . SER A 1 205 ? -6.637 -12.648 1.539 1.00 79.19 205 SER A CA 1
ATOM 1578 C C . SER A 1 205 ? -5.742 -13.801 1.961 1.00 79.19 205 SER A C 1
ATOM 1580 O O . SER A 1 205 ? -6.182 -14.660 2.718 1.00 79.19 205 SER A O 1
ATOM 1582 N N . THR A 1 206 ? -4.514 -13.858 1.449 1.00 81.38 206 THR A N 1
ATOM 1583 C CA . THR A 1 206 ? -3.584 -14.961 1.722 1.00 81.38 206 THR A CA 1
ATOM 1584 C C . THR A 1 206 ? -2.466 -14.560 2.678 1.00 81.38 206 THR A C 1
ATOM 1586 O O . THR A 1 206 ? -1.784 -15.431 3.210 1.00 81.38 206 THR A O 1
ATOM 1589 N N . THR A 1 207 ? -2.272 -13.260 2.920 1.00 78.12 207 THR A N 1
ATOM 1590 C CA . THR A 1 207 ? -1.194 -12.718 3.765 1.00 78.12 207 THR A CA 1
ATOM 1591 C C . THR A 1 207 ? -1.672 -12.530 5.213 1.00 78.12 207 THR A C 1
ATOM 1593 O O . THR A 1 207 ? -1.576 -11.451 5.802 1.00 78.12 207 THR A O 1
ATOM 1596 N N . GLY A 1 208 ? -2.242 -13.598 5.778 1.00 71.56 208 GLY A N 1
ATOM 1597 C CA . GLY A 1 208 ? -2.736 -13.657 7.155 1.00 71.56 208 GLY A CA 1
ATOM 1598 C C . GLY A 1 208 ? -4.119 -14.311 7.296 1.00 71.56 208 GLY A C 1
ATOM 1599 O O . GLY A 1 208 ? -4.803 -14.549 6.304 1.00 71.56 208 GLY A O 1
ATOM 1600 N N . PRO A 1 209 ? -4.544 -14.620 8.537 1.00 71.56 209 PRO A N 1
ATOM 1601 C CA . PRO A 1 209 ? -5.880 -15.153 8.829 1.00 71.56 209 PRO A CA 1
ATOM 1602 C C . PRO A 1 209 ? -7.014 -14.128 8.642 1.00 71.56 209 PRO A C 1
ATOM 1604 O O . PRO A 1 209 ? -8.184 -14.501 8.584 1.00 71.56 209 PRO A O 1
ATOM 1607 N N . GLU A 1 210 ? -6.673 -12.844 8.577 1.00 82.06 210 GLU A N 1
ATOM 1608 C CA . GLU A 1 210 ? -7.578 -11.703 8.439 1.00 82.06 210 GLU A CA 1
ATOM 1609 C C . GLU A 1 210 ? -7.151 -10.882 7.223 1.00 82.06 210 GLU A C 1
ATOM 1611 O O . GLU A 1 210 ? -6.003 -10.978 6.783 1.00 82.06 210 GLU A O 1
ATOM 1616 N N . ALA A 1 211 ? -8.052 -10.049 6.700 1.00 79.25 211 ALA A N 1
ATOM 1617 C CA . ALA A 1 211 ? -7.738 -9.171 5.584 1.00 79.25 211 ALA A CA 1
ATOM 1618 C C . ALA A 1 211 ? -6.535 -8.272 5.910 1.00 79.25 211 ALA A C 1
ATOM 1620 O O . ALA A 1 211 ? -6.524 -7.528 6.898 1.00 79.25 211 ALA A O 1
ATOM 1621 N N . THR A 1 212 ? -5.521 -8.319 5.050 1.00 90.81 212 THR A N 1
ATOM 1622 C CA . THR A 1 212 ? -4.311 -7.514 5.193 1.00 90.81 212 THR A CA 1
ATOM 1623 C C . THR A 1 212 ? -4.624 -6.037 4.965 1.00 90.81 212 THR A C 1
ATOM 1625 O O . THR A 1 212 ? -4.920 -5.617 3.849 1.00 90.81 212 THR A O 1
ATOM 1628 N N . THR A 1 213 ? -4.549 -5.219 6.014 1.00 93.31 213 THR A N 1
ATOM 1629 C CA . THR A 1 213 ? -4.842 -3.778 5.952 1.00 93.31 213 THR A CA 1
ATOM 1630 C C . THR A 1 213 ? -3.727 -2.957 6.584 1.00 93.31 213 THR A C 1
ATOM 1632 O O . THR A 1 213 ? -2.938 -3.464 7.376 1.00 93.31 213 THR A O 1
ATOM 1635 N N . LEU A 1 214 ? -3.699 -1.654 6.297 1.00 95.00 214 LEU A N 1
ATOM 1636 C CA . LEU A 1 214 ? -2.809 -0.703 6.978 1.00 95.00 214 LEU A CA 1
ATOM 1637 C C . LEU A 1 214 ? -3.063 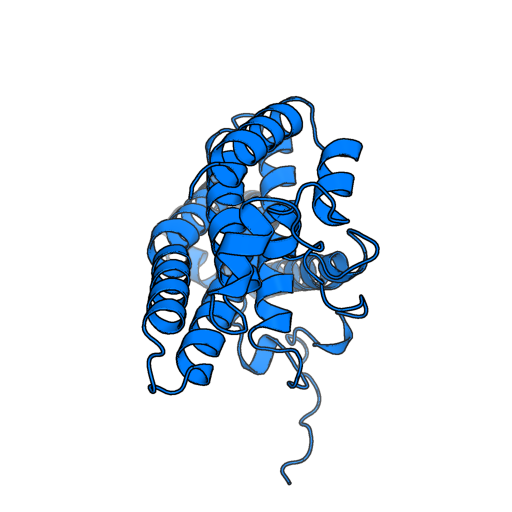-0.658 8.491 1.00 95.00 214 LEU A C 1
ATOM 1639 O O . LEU A 1 214 ? -2.118 -0.543 9.259 1.00 95.00 214 LEU A O 1
ATOM 1643 N N . ALA A 1 215 ? -4.322 -0.783 8.921 1.00 91.94 215 ALA A N 1
ATOM 1644 C CA . ALA A 1 215 ? -4.645 -0.823 10.345 1.00 91.94 215 ALA A CA 1
ATOM 1645 C C . ALA A 1 215 ? -4.116 -2.090 11.026 1.00 91.94 215 ALA A C 1
ATOM 1647 O O . ALA A 1 215 ? -3.666 -2.006 12.163 1.00 91.94 215 ALA A O 1
ATOM 1648 N N . GLY A 1 216 ? -4.124 -3.230 10.327 1.00 91.44 216 GLY A N 1
ATOM 1649 C CA . GLY A 1 216 ? -3.425 -4.432 10.776 1.00 91.44 216 GLY A CA 1
ATOM 1650 C C . GLY A 1 216 ? -1.911 -4.231 10.785 1.00 91.44 216 GLY A C 1
ATOM 1651 O O . GLY A 1 216 ? -1.255 -4.556 11.759 1.00 91.44 216 GLY A O 1
ATOM 1652 N N . PHE A 1 217 ? -1.339 -3.612 9.752 1.00 93.88 217 PHE A N 1
ATOM 1653 C CA . PHE A 1 217 ? 0.108 -3.380 9.665 1.00 93.88 217 PHE A CA 1
ATOM 1654 C C . PHE A 1 217 ? 0.671 -2.543 10.826 1.00 93.88 217 PHE A C 1
ATOM 1656 O O . PHE A 1 217 ? 1.836 -2.709 11.183 1.00 93.88 217 PHE A O 1
ATOM 1663 N N . ALA A 1 218 ? -0.156 -1.682 11.425 1.00 92.50 218 ALA A N 1
ATOM 1664 C CA . ALA A 1 218 ? 0.169 -0.908 12.623 1.00 92.50 218 ALA A CA 1
ATOM 1665 C C . ALA A 1 218 ? -0.209 -1.585 13.954 1.00 92.50 218 ALA A C 1
ATOM 1667 O O . ALA A 1 218 ? 0.050 -1.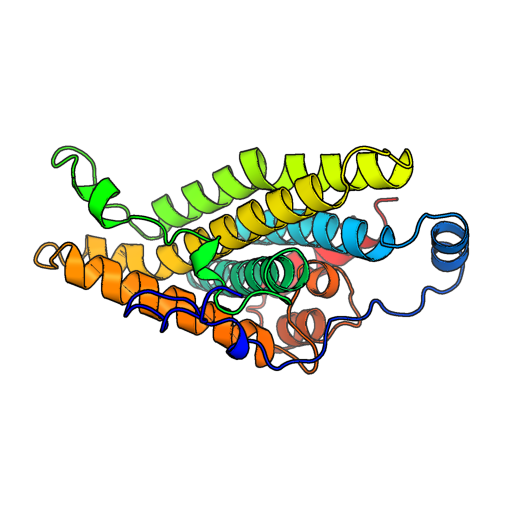016 15.009 1.00 92.50 218 ALA A O 1
ATOM 1668 N N . ASP A 1 219 ? -0.847 -2.756 13.924 1.00 90.19 219 ASP A N 1
ATOM 1669 C CA . ASP A 1 219 ? -1.203 -3.529 15.115 1.00 90.19 219 ASP A CA 1
ATOM 1670 C C . ASP A 1 219 ? -0.222 -4.706 15.263 1.00 90.19 219 ASP A C 1
ATOM 1672 O O . ASP A 1 219 ? -0.219 -5.606 14.411 1.00 90.19 219 ASP A O 1
ATOM 1676 N N . PRO A 1 220 ? 0.607 -4.724 16.327 1.00 89.12 220 PRO A N 1
ATOM 1677 C CA . PRO A 1 220 ? 1.630 -5.745 16.528 1.00 89.12 220 PRO A CA 1
ATOM 1678 C C . PRO A 1 220 ? 1.057 -7.155 16.714 1.00 89.12 220 PRO A C 1
ATOM 1680 O O . PRO A 1 220 ? 1.794 -8.123 16.509 1.00 89.12 220 PRO A O 1
ATOM 1683 N N . ASP A 1 221 ? -0.221 -7.287 17.075 1.00 87.50 221 ASP A N 1
ATOM 1684 C CA . ASP A 1 221 ? -0.892 -8.571 17.285 1.00 87.50 221 ASP A CA 1
ATOM 1685 C C . ASP A 1 221 ? -1.583 -9.097 16.015 1.00 87.50 221 ASP A C 1
ATOM 1687 O O . ASP A 1 221 ? -2.076 -10.232 15.994 1.00 87.50 221 ASP A O 1
ATOM 1691 N N . SER A 1 222 ? -1.609 -8.304 14.939 1.00 89.38 222 SER A N 1
ATOM 1692 C CA . SER A 1 222 ? -2.305 -8.659 13.704 1.00 89.38 222 SER A CA 1
ATOM 1693 C C . SER A 1 222 ? -1.623 -9.781 12.916 1.00 89.38 222 SER A C 1
ATOM 1695 O O . SER A 1 222 ? -0.415 -10.036 13.009 1.00 89.38 222 SER A O 1
ATOM 1697 N N . GLY A 1 223 ? -2.408 -10.420 12.045 1.00 89.88 223 GLY A N 1
ATOM 1698 C CA . GLY A 1 223 ? -1.908 -11.418 11.101 1.00 89.88 223 GLY A CA 1
ATOM 1699 C C . GLY A 1 223 ? -0.793 -10.907 10.184 1.00 89.88 223 GLY A C 1
ATOM 1700 O O . GLY A 1 223 ? 0.185 -11.618 9.959 1.00 89.88 223 GLY A O 1
ATOM 1701 N N . ILE A 1 224 ? -0.912 -9.671 9.688 1.00 92.25 224 ILE A N 1
ATOM 1702 C CA . ILE A 1 224 ? 0.089 -9.083 8.792 1.00 92.25 224 ILE A CA 1
ATOM 1703 C C . ILE A 1 224 ? 1.370 -8.690 9.535 1.00 92.25 224 ILE A C 1
ATOM 1705 O O . ILE A 1 224 ? 2.456 -8.912 9.009 1.00 92.25 224 ILE A O 1
ATOM 1709 N N . ALA A 1 225 ? 1.276 -8.175 10.765 1.00 91.56 225 ALA A N 1
ATOM 1710 C CA . ALA A 1 225 ? 2.461 -7.875 11.567 1.00 91.56 225 ALA A CA 1
ATOM 1711 C C . ALA A 1 225 ? 3.259 -9.149 11.863 1.00 91.56 225 ALA A C 1
ATOM 1713 O O . ALA A 1 225 ? 4.480 -9.172 11.713 1.00 91.56 225 ALA A O 1
ATOM 1714 N N . ARG A 1 226 ? 2.562 -10.244 12.201 1.00 91.69 226 ARG A N 1
ATOM 1715 C CA . ARG A 1 226 ? 3.184 -11.563 12.366 1.00 91.69 226 ARG A CA 1
ATOM 1716 C C . ARG A 1 226 ? 3.835 -12.055 11.076 1.00 91.69 226 ARG A C 1
ATOM 1718 O O . ARG A 1 226 ? 5.001 -12.419 11.102 1.00 91.69 226 ARG A O 1
ATOM 1725 N N . TYR A 1 227 ? 3.121 -11.991 9.951 1.00 93.12 227 TYR A N 1
ATOM 1726 C CA . TYR A 1 227 ? 3.673 -12.361 8.646 1.00 93.12 227 TYR A CA 1
ATOM 1727 C C . TYR A 1 227 ? 4.977 -11.610 8.341 1.00 93.12 227 TYR A C 1
ATOM 1729 O O . TYR A 1 227 ? 5.943 -12.213 7.877 1.00 93.12 227 TYR A O 1
ATOM 1737 N N . VAL A 1 228 ? 5.030 -10.307 8.635 1.00 93.88 228 VAL A N 1
ATOM 1738 C CA . VAL A 1 228 ? 6.238 -9.505 8.424 1.00 93.88 228 VAL A CA 1
ATOM 1739 C C . VAL A 1 228 ? 7.368 -9.969 9.330 1.00 93.88 228 VAL A C 1
ATOM 1741 O O . VAL A 1 228 ? 8.471 -10.165 8.837 1.00 93.88 228 VAL A O 1
ATOM 1744 N N . ARG A 1 229 ? 7.108 -10.216 10.617 1.00 92.50 229 ARG A N 1
ATOM 1745 C CA . ARG A 1 229 ? 8.137 -10.730 11.534 1.00 92.50 229 ARG A CA 1
ATOM 1746 C C . ARG A 1 229 ? 8.679 -12.101 11.128 1.00 92.50 229 ARG A C 1
ATOM 1748 O O . ARG A 1 229 ? 9.860 -12.357 11.325 1.00 92.50 229 ARG A O 1
ATOM 1755 N N . ASP A 1 230 ? 7.836 -12.945 10.540 1.00 93.94 230 ASP A N 1
ATOM 1756 C CA . ASP A 1 230 ? 8.196 -14.316 10.175 1.00 93.94 230 ASP A CA 1
ATOM 1757 C C . ASP A 1 230 ? 8.917 -14.417 8.817 1.00 93.94 230 ASP A C 1
ATOM 1759 O O . ASP A 1 230 ? 9.618 -15.398 8.569 1.00 93.94 230 ASP A O 1
ATOM 1763 N N . THR A 1 231 ? 8.718 -13.449 7.911 1.00 95.06 231 THR A N 1
ATOM 1764 C CA . THR A 1 231 ? 9.142 -13.580 6.500 1.00 95.06 231 THR A CA 1
ATOM 1765 C C . THR A 1 231 ? 9.988 -12.428 5.961 1.00 95.06 231 THR A C 1
ATOM 1767 O O . THR A 1 231 ? 10.550 -12.552 4.869 1.00 95.06 231 THR A O 1
ATOM 1770 N N . ALA A 1 232 ? 10.090 -11.313 6.687 1.00 95.44 232 ALA A N 1
ATOM 1771 C CA . ALA A 1 232 ? 10.859 -10.164 6.237 1.00 95.44 232 ALA A CA 1
ATOM 1772 C C . ALA A 1 232 ? 12.368 -10.460 6.202 1.00 95.44 232 ALA A C 1
ATOM 1774 O O . ALA A 1 232 ? 12.883 -11.137 7.092 1.00 95.44 232 ALA A O 1
ATOM 1775 N N . PRO A 1 233 ? 13.102 -9.899 5.224 1.00 96.56 233 PRO A N 1
ATOM 1776 C CA . PRO A 1 233 ? 14.550 -9.766 5.334 1.00 96.56 233 PRO A CA 1
ATOM 1777 C C . PRO A 1 233 ? 14.936 -9.031 6.625 1.00 96.56 233 PRO A C 1
ATOM 1779 O O . PRO A 1 233 ? 14.220 -8.115 7.034 1.00 96.56 233 PRO A O 1
ATOM 1782 N N . ASP A 1 234 ? 16.086 -9.375 7.212 1.00 95.44 234 ASP A N 1
ATOM 1783 C CA . ASP A 1 234 ? 16.559 -8.820 8.490 1.00 95.44 234 ASP A CA 1
ATOM 1784 C C . ASP A 1 234 ? 16.475 -7.286 8.543 1.00 95.44 234 ASP A C 1
ATOM 1786 O O . ASP A 1 234 ? 15.931 -6.716 9.484 1.00 95.44 234 ASP A O 1
ATOM 1790 N N . GLU A 1 235 ? 16.946 -6.601 7.499 1.00 95.31 235 GLU A N 1
ATOM 1791 C CA . GLU A 1 235 ? 16.894 -5.136 7.394 1.00 95.31 235 GLU A CA 1
ATOM 1792 C C . GLU A 1 235 ? 15.455 -4.596 7.492 1.00 95.31 235 GLU A C 1
ATOM 1794 O O . GLU A 1 235 ? 15.179 -3.677 8.265 1.00 95.31 235 GLU A O 1
ATOM 1799 N N . VAL A 1 236 ? 14.515 -5.205 6.761 1.00 96.25 236 VAL A N 1
ATOM 1800 C CA . VAL A 1 236 ? 13.096 -4.827 6.807 1.00 96.25 236 VAL A CA 1
ATOM 1801 C C . VAL A 1 236 ? 12.518 -5.094 8.191 1.00 96.25 236 VAL A C 1
ATOM 1803 O O . VAL A 1 236 ? 11.791 -4.248 8.708 1.00 96.25 236 VAL A O 1
ATOM 1806 N N . TYR A 1 237 ? 12.848 -6.238 8.796 1.00 95.19 237 TYR A N 1
ATOM 1807 C CA . TYR A 1 237 ? 12.426 -6.583 10.150 1.00 95.19 237 TYR A CA 1
ATOM 1808 C C . TYR A 1 237 ? 12.860 -5.510 11.155 1.00 95.19 237 TYR A C 1
ATOM 1810 O O . TYR A 1 237 ? 12.019 -4.987 11.887 1.00 95.19 237 TYR A O 1
ATOM 1818 N N . PHE A 1 238 ? 14.142 -5.129 11.156 1.00 94.81 238 PHE A N 1
ATOM 1819 C CA . PHE A 1 238 ? 14.673 -4.144 12.100 1.00 94.81 238 PHE A CA 1
ATOM 1820 C C . PHE A 1 238 ? 13.999 -2.779 11.949 1.00 94.81 238 PHE A C 1
ATOM 1822 O O . PHE A 1 238 ? 13.620 -2.159 12.944 1.00 94.81 238 PHE A O 1
ATOM 1829 N N . ILE A 1 239 ? 13.821 -2.301 10.716 1.00 95.38 239 ILE A N 1
ATOM 1830 C CA . ILE A 1 239 ? 13.175 -1.005 10.474 1.00 95.38 239 ILE A CA 1
ATOM 1831 C C . ILE A 1 239 ? 11.687 -1.064 10.831 1.00 95.38 239 ILE A C 1
ATOM 1833 O O . ILE A 1 239 ? 11.163 -0.114 11.413 1.00 95.38 239 ILE A O 1
ATOM 1837 N N . TYR A 1 240 ? 11.009 -2.170 10.522 1.00 95.00 240 TYR A N 1
ATOM 1838 C CA . TYR A 1 240 ? 9.599 -2.357 10.852 1.00 95.00 240 TYR A CA 1
ATOM 1839 C C . TYR A 1 240 ? 9.355 -2.407 12.364 1.00 95.00 240 TYR A C 1
ATOM 1841 O O . TYR A 1 240 ? 8.447 -1.734 12.847 1.00 95.00 240 TYR A O 1
ATOM 1849 N N . ASP A 1 241 ? 10.177 -3.139 13.119 1.00 93.00 241 ASP A N 1
ATOM 1850 C CA . ASP A 1 241 ? 10.041 -3.220 14.578 1.00 93.00 241 ASP A CA 1
ATOM 1851 C C . ASP A 1 241 ? 10.330 -1.867 15.248 1.00 93.00 241 ASP A C 1
ATOM 1853 O O . ASP A 1 241 ? 9.570 -1.415 16.107 1.00 93.00 241 ASP A O 1
ATOM 1857 N N . ASN A 1 242 ? 11.344 -1.141 14.764 1.00 91.94 242 ASN A N 1
ATOM 1858 C CA . ASN A 1 242 ? 11.600 0.236 15.191 1.00 91.94 242 ASN A CA 1
ATOM 1859 C C . ASN A 1 242 ? 10.412 1.163 14.886 1.00 91.94 242 ASN A C 1
ATOM 1861 O O . ASN A 1 242 ? 10.056 2.008 15.708 1.00 91.94 242 ASN A O 1
ATOM 1865 N N . ALA A 1 243 ? 9.780 1.012 13.718 1.00 91.69 243 ALA A N 1
ATOM 1866 C CA . ALA A 1 243 ? 8.599 1.788 13.358 1.00 91.69 243 ALA A CA 1
ATOM 1867 C C . ALA A 1 243 ? 7.413 1.461 14.280 1.00 91.69 243 ALA A C 1
ATOM 1869 O O . ALA A 1 243 ? 6.746 2.380 14.749 1.00 91.69 243 ALA A O 1
ATOM 1870 N N . LEU A 1 244 ? 7.170 0.183 14.593 1.00 88.44 244 LEU A N 1
ATOM 1871 C CA . LEU A 1 244 ? 6.126 -0.217 15.542 1.00 88.44 244 LEU A CA 1
ATOM 1872 C C . LEU A 1 244 ? 6.309 0.492 16.886 1.00 88.44 244 LEU A C 1
ATOM 1874 O O . LEU A 1 244 ? 5.389 1.164 17.338 1.00 88.44 244 LEU A O 1
ATOM 1878 N N . GLN A 1 245 ? 7.514 0.457 17.456 1.00 84.44 245 GLN A N 1
ATOM 1879 C CA . GLN A 1 245 ? 7.803 1.117 18.734 1.00 84.44 245 GLN A CA 1
ATOM 1880 C C . GLN A 1 245 ? 7.600 2.642 18.669 1.00 84.44 245 GLN A C 1
ATOM 1882 O O . GLN A 1 245 ? 7.064 3.246 19.598 1.00 84.44 245 GLN A O 1
ATOM 1887 N N . GLN A 1 246 ? 7.990 3.288 17.565 1.00 83.06 246 GLN A N 1
ATOM 1888 C CA . GLN A 1 246 ? 7.827 4.738 17.399 1.00 83.06 246 GLN A CA 1
ATOM 1889 C C . GLN A 1 246 ? 6.358 5.160 17.259 1.00 83.06 246 GLN A C 1
ATOM 1891 O O . GLN A 1 246 ? 5.948 6.171 17.831 1.00 83.06 246 GLN A O 1
ATOM 1896 N N . PHE A 1 247 ? 5.562 4.408 16.496 1.00 75.50 247 PHE A N 1
ATOM 1897 C CA . PHE A 1 247 ? 4.186 4.783 16.157 1.00 75.50 247 PHE A CA 1
ATOM 1898 C C . PHE A 1 247 ? 3.124 4.180 17.090 1.00 75.50 247 PHE A C 1
ATOM 1900 O O . PHE A 1 247 ? 1.998 4.681 17.110 1.00 75.50 247 PHE A O 1
ATOM 1907 N N . GLU A 1 248 ? 3.468 3.180 17.906 1.00 65.25 248 GLU A N 1
ATOM 1908 C CA . GLU A 1 248 ? 2.642 2.686 19.020 1.00 65.25 248 GLU A CA 1
ATOM 1909 C C . GLU A 1 248 ? 2.542 3.728 20.150 1.00 65.25 248 GLU A C 1
ATOM 1911 O O . GLU A 1 248 ? 1.498 3.866 20.787 1.00 65.25 248 GLU A O 1
ATOM 1916 N N . HIS A 1 249 ? 3.591 4.538 20.341 1.00 52.16 249 HIS A N 1
ATOM 1917 C CA . HIS A 1 249 ? 3.657 5.580 21.374 1.00 52.16 249 HIS A CA 1
ATOM 1918 C C . HIS A 1 249 ? 3.355 7.004 20.882 1.00 52.16 249 HIS A C 1
ATOM 1920 O O . HIS A 1 249 ? 3.266 7.923 21.697 1.00 52.16 249 HIS A O 1
ATOM 1926 N N . ALA A 1 250 ? 3.166 7.208 19.576 1.00 47.41 250 ALA A N 1
ATOM 1927 C CA . ALA A 1 250 ? 2.736 8.490 19.024 1.00 47.41 250 ALA A CA 1
ATOM 1928 C C . ALA A 1 250 ? 1.229 8.696 19.292 1.00 47.41 250 ALA A C 1
ATOM 1930 O O . ALA A 1 250 ? 0.369 8.299 18.493 1.00 47.41 250 ALA A O 1
ATOM 1931 N N . ALA A 1 251 ? 0.919 9.247 20.467 1.00 39.66 251 ALA A N 1
ATOM 1932 C CA . ALA A 1 251 ? -0.409 9.683 20.902 1.00 39.66 251 ALA A CA 1
ATOM 1933 C C . ALA A 1 251 ? -0.591 11.188 20.689 1.00 39.66 251 ALA A C 1
ATOM 1935 O O . ALA A 1 251 ? 0.291 11.955 21.134 1.00 39.66 251 ALA A O 1
#

Secondary structure (DSSP, 8-state):
----PPPPTT--BGGG--SPPP-PPPP-THHHHHHHTSPTTHHHHHHHHHHHHHHHHHHHT--SHHHHHHHHHHHHHHHHHHHIIIIITTSSBGGGT-PPP-HHHHHSSTTSPPP-HHHHHHHHHHHIIIIIHHHHHHHHHHHHTT--S-HHHHHHHHHHHHHHHHHHHHHTTTHHHHHH-TT--HHHHHHHHHHHHHHHHHHHHHSSSS---HHHHT-TTSHHHHHHHHHS-HHHHHHHHHHHHHHHS--

Foldseek 3Di:
DDPDDPDDPLFQFLVLADFAADDADQDDDPVNVVVVPFFPCLLVLLLQLLLLVLLLQLLVQDDDPVLNLVSLLLLLLQLLLLLCVLAPVPPRTSCVQADQDQLVVVCVPVPDQRFALVNLSVVLSCLSVPPQNVLSVVLNVCRRVVPPPPNSVSSNSNSRSSNHSSLSSLLSVCRVVCNVCVPDDSVNSSVSSSVSSNVSSSCLNVQFNGGRHSSQLLRCPHSNVVSCCVDRDPSSNVSSVVSSVVSVPPD

Sequence (251 aa):
MKEPTTPKDLDLETNAVTAPPYRQARARGIEADIRADKPKGWGIARGQRNGLLMGSFVLNGLEDPRSIAYARNVLGICMIGSAWHTFAEDAPVMRRRLKLPRLDLMRANRTAPTPDTTMLTGKAATFIQTEVLPHADQMMVAIDFHATEPHDNRHQLLGRRLGHGGLLLASADVGNIVADNPWLTDSDIQTMNRARGLEMVHAVSTTGPEATTLAGFADPDSGIARYVRDTAPDEVYFIYDNALQQFEHAA

Mean predicted aligned error: 7.18 Å